Protein 6ZGQ (pdb70)

Sequence (307 aa):
DEALLVGTKVTTKAGDKNIENITLEDEVVLQFDMNTKDFSYTTNPTKTQKVIRDEIIYHFEGAGFDQKVSSPNHRMIYEQGGEIKECCLAKDFEPSEDKYFIIVEGSHMMQIKRIKSTTDVKIITHTKLDEPTEFHALSVPGKSFVVTDDEHGNRSVTGASMDEALLVGTKVTTKAGDKNIENITLEDDEVLQFDMNTKDFSYTNPTKTQKVIRDEIYHFEGAGFDQKVSSPNHRMIYEQGGEIKECLAKDFEPSEDKYFIIVEGSHMQIKRIKSTDVKITHTKLDEPTEFHALSVPGKSFVVTDEHGNRSVTGASMH

Radius of gyration: 20.42 Å; Cα contacts (8 Å, |Δi|>4): 910; chains: 2; bounding box: 52×51×52 Å

CATH classification: 2.170.16.10

B-factor: mean 17.09, std 17.23, range [4.86, 291.7]

Foldseek 3Di:
DQFFAFQFWFQFPVGTHTLVPQDQPTFTFFQAQAPRDTGTHGFPDKDKDKFFKWKWKDFDLDTTTGDQQHWFWWDADNGIDTDGSVPDDFDQRTWWWWQDDDPRDTDTDGSVRIDIDMDGHPDIHMTMFTHDPSQWGWTADPVRIITITGGDD/DQFFAFQFWFQFPVGTHTLVPADQPTFTFFAAQAPRDTGTHGFPDKDKDKAFKWKWKDFDLDTTTGDQQHWFWWDAPNGIDTDRRVGDDFDQRTFFWWQDDPVRDTDTHRSVRIDIDMDRHPGIHMTMFTHDPSQWGWTADPVRIITITGGDDD

Secondary structure (DSSP, 8-state):
---EETT-EEEBSSEEEEGGG--TTS-EEEE-TTT--EEEE--SEEEEEEEEEEEEEEETTEEEEE-TT-EEEEEETTEEEEEEGGG----TTEEEEEEETTTTEEEEEEGGGSEEEEEEEEEEEEEEEEE-TTSEEEEE-TTS-EEEEEPP-/---EETT-EEEBSSEEEEGGG--TTS-EEEE-TTT--EEEE--SEEEEEEEEEEEEEEETTEEEEE-TT-EEEEEETTEEEEEEGGG----TT-EEEEEETTTTEEEEEEGGGSEEEEEEEEEEEEEEEEE-TTSEEEEE-TTS-EEEEEPP--

Solvent-accessible surface area: 14477 Å² total; per-residue (Å²): 77,36,0,2,37,45,38,27,25,0,12,12,131,34,5,6,46,28,3,63,56,11,69,96,160,20,84,0,5,10,1,32,18,128,82,62,89,39,49,96,36,81,4,90,109,64,56,154,31,109,110,46,65,10,23,38,0,70,16,60,33,3,18,6,47,0,0,19,38,2,5,0,1,18,16,42,69,57,117,21,77,82,34,58,2,104,78,9,122,52,32,116,70,39,71,1,2,9,6,73,60,104,156,80,111,34,92,105,16,70,0,66,83,7,138,58,58,100,49,148,46,148,131,83,41,68,0,14,4,2,8,9,88,0,47,0,1,0,5,7,21,115,112,11,51,47,4,1,0,1,1,13,144,79,33,0,3,34,41,39,26,32,0,11,11,113,31,5,6,53,26,3,64,59,10,66,78,156,18,71,0,5,13,0,37,20,126,84,68,92,34,49,90,34,73,3,72,90,58,73,138,31,103,110,43,63,10,26,39,0,76,15,67,34,4,24,5,66,0,0,22,39,2,7,0,1,20,18,59,81,43,110,20,68,81,31,64,2,104,88,14,121,52,34,98,88,34,51,1,0,10,6,94,59,101,165,70,121,48,92,122,10,81,0,59,74,8,136,59,55,103,52,149,47,155,129,86,43,55,0,12,3,2,4,8,88,3,66,0,1,0,5,8,20,102,120,14,48,54,4,1,0,1,1,5,86,115

Nearest PDB structures (foldseek):
  6zgq-assembly1_A  TM=1.007E+00  e=1.142E-29  metagenome
  2lwy-assembly1_A  TM=8.097E-01  e=2.914E-07  Acetivibrio thermocellus ATCC 27405
  6y75-assembly1_B  TM=7.664E-01  e=3.342E-06  Tetrahymena thermophila SB210
  7cfv-assembly1_A  TM=6.981E-01  e=2.402E-05  Limnospira platensis C1
  4e2u-assembly1_A  TM=6.648E-01  e=2.358E-04  Pyrococcus horikoshii OT3

Structure (mmCIF, N/CA/C/O backbone):
data_6ZGQ
#
_entry.id   6ZGQ
#
_cell.length_a   41.504
_cell.length_b   45.060
_cell.length_c   46.281
_cell.angle_alpha   65.450
_cell.angle_beta   77.510
_cell.angle_gamma   69.350
#
_symmetry.space_group_name_H-M   'P 1'
#
loop_
_entity.id
_entity.type
_entity.pdbx_description
1 polymer 'AceL NrdHF-1-1 Intein'
2 non-polymer 'IODIDE ION'
3 water water
#
loop_
_atom_site.group_PDB
_atom_site.id
_atom_site.type_symbol
_atom_site.label_atom_id
_atom_site.label_alt_id
_atom_site.label_comp_id
_atom_site.label_asym_id
_atom_site.label_entity_id
_atom_site.label_seq_id
_atom_site.pdbx_PDB_ins_code
_atom_site.Cartn_x
_atom_site.Cartn_y
_atom_site.Cartn_z
_atom_site.occupancy
_atom_site.B_iso_or_equiv
_atom_site.auth_seq_id
_atom_site.auth_comp_id
_atom_site.auth_asym_id
_atom_site.auth_atom_id
_atom_site.pdbx_PDB_model_num
ATOM 1 N N . ASP A 1 5 ? 15.402 29.973 1.416 1.00 38.82 -1 ASP A N 1
ATOM 2 C CA . ASP A 1 5 ? 14.109 30.477 0.877 1.00 37.76 -1 ASP A CA 1
ATOM 3 C C . ASP A 1 5 ? 12.968 29.563 1.340 1.00 36.95 -1 ASP A C 1
ATOM 4 O O . ASP A 1 5 ? 12.063 30.049 2.031 1.00 41.14 -1 ASP A O 1
ATOM 9 N N . GLU A 1 6 ? 13.056 28.269 0.977 1.00 37.30 0 GLU A N 1
ATOM 10 C CA . GLU A 1 6 ? 12.088 27.204 1.323 1.00 32.85 0 GLU A CA 1
ATOM 11 C C . GLU A 1 6 ? 12.776 26.141 2.215 1.00 27.52 0 GLU A C 1
ATOM 12 O O . GLU A 1 6 ? 12.474 24.943 2.115 1.00 30.02 0 GLU A O 1
ATOM 18 N N . ALA A 1 7 ? 13.653 26.609 3.109 1.00 20.57 1 ALA A N 1
ATOM 19 C CA . ALA A 1 7 ? 14.708 25.810 3.750 1.00 14.89 1 ALA A CA 1
ATOM 20 C C . ALA A 1 7 ? 14.467 25.621 5.255 1.00 13.65 1 ALA A C 1
ATOM 21 O O . ALA A 1 7 ? 13.603 26.303 5.824 1.00 13.37 1 ALA A O 1
ATOM 23 N N . LEU A 1 8 ? 15.221 24.694 5.864 1.00 13.45 2 LEU A N 1
ATOM 24 C CA . LEU A 1 8 ? 15.169 24.376 7.307 1.00 13.34 2 LEU A CA 1
ATOM 25 C C . LEU A 1 8 ? 16.468 24.831 7.971 1.00 14.36 2 LEU A C 1
ATOM 26 O O . LEU A 1 8 ? 17.526 24.689 7.347 1.00 13.97 2 LEU A O 1
ATOM 31 N N . LEU A 1 9 ? 16.382 25.329 9.215 1.00 13.81 3 LEU A N 1
ATOM 32 C CA . LEU A 1 9 ? 17.544 25.833 9.975 1.00 13.88 3 LEU A CA 1
ATOM 33 C C . LEU A 1 9 ? 18.625 24.761 10.022 1.00 13.83 3 LEU A C 1
ATOM 34 O O . LEU A 1 9 ? 18.294 23.579 10.194 1.00 15.49 3 LEU A O 1
ATOM 39 N N . VAL A 1 10 ? 19.892 25.165 9.867 1.00 13.26 4 VAL A N 1
ATOM 40 C CA . VAL A 1 10 ? 21.041 24.243 9.967 1.00 13.11 4 VAL A CA 1
ATOM 41 C C . VAL A 1 10 ? 20.917 23.450 11.275 1.00 12.97 4 VAL A C 1
ATOM 42 O O . VAL A 1 10 ? 20.422 23.994 12.281 1.00 12.78 4 VAL A O 1
ATOM 46 N N . GLY A 1 11 ? 21.302 22.170 11.229 1.00 12.32 5 GLY A N 1
ATOM 47 C CA . GLY A 1 11 ? 21.321 21.306 12.403 1.00 12.71 5 GLY A CA 1
ATOM 48 C C . GLY A 1 11 ? 20.001 20.610 12.659 1.00 11.97 5 GLY A C 1
ATOM 49 O O . GLY A 1 11 ? 19.931 19.766 13.550 1.00 13.25 5 GLY A O 1
ATOM 50 N N . THR A 1 12 ? 18.949 20.983 11.921 1.00 11.03 6 THR A N 1
ATOM 51 C CA . THR A 1 12 ? 17.729 20.164 11.839 1.00 10.16 6 THR A CA 1
ATOM 52 C C . THR A 1 12 ? 18.149 18.756 11.412 1.00 9.37 6 THR A C 1
ATOM 53 O O . THR A 1 12 ? 18.844 18.622 10.404 1.00 9.13 6 THR A O 1
ATOM 57 N N . LYS A 1 13 ? 17.757 17.726 12.175 1.00 8.72 7 LYS A N 1
ATOM 58 C CA . LYS A 1 13 ? 18.071 16.331 11.824 1.00 9.08 7 LYS A CA 1
ATOM 59 C C . LYS A 1 13 ? 16.999 15.789 10.877 1.00 8.96 7 LYS A C 1
ATOM 60 O O . LYS A 1 13 ? 15.824 16.085 11.068 1.00 9.06 7 LYS A O 1
ATOM 66 N N . VAL A 1 14 ? 17.434 15.052 9.849 1.00 9.08 8 VAL A N 1
ATOM 67 C CA . VAL A 1 14 ? 16.561 14.382 8.871 1.00 8.74 8 VAL A CA 1
ATOM 68 C C . VAL A 1 14 ? 16.649 12.879 9.161 1.00 9.08 8 VAL A C 1
ATOM 69 O O . VAL A 1 14 ? 17.761 12.344 9.258 1.00 8.75 8 VAL A O 1
ATOM 73 N N . THR A 1 15 ? 15.496 12.230 9.345 1.00 8.92 9 THR A N 1
ATOM 74 C CA . THR A 1 15 ? 15.446 10.782 9.600 1.00 9.01 9 THR A CA 1
ATOM 75 C C . THR A 1 15 ? 15.791 10.044 8.312 1.00 8.78 9 THR A C 1
ATOM 76 O O . THR A 1 15 ? 15.202 10.344 7.277 1.00 9.01 9 THR A O 1
ATOM 80 N N . THR A 1 16 ? 16.791 9.155 8.399 1.00 8.79 10 THR A N 1
ATOM 81 C CA . THR A 1 16 ? 17.294 8.319 7.293 1.00 9.06 10 THR A CA 1
ATOM 82 C C . THR A 1 16 ? 17.165 6.851 7.728 1.00 10.05 10 THR A C 1
ATOM 83 O O . THR A 1 16 ? 16.778 6.613 8.882 1.00 10.81 10 THR A O 1
ATOM 87 N N . LYS A 1 17 ? 17.461 5.903 6.824 1.00 11.03 11 LYS A N 1
ATOM 88 C CA . LYS A 1 17 ? 17.416 4.457 7.127 1.00 11.91 11 LYS A CA 1
ATOM 89 C C . LYS A 1 17 ? 18.422 4.087 8.231 1.00 12.39 11 LYS A C 1
ATOM 90 O O . LYS A 1 17 ? 18.171 3.143 8.977 1.00 12.25 11 LYS A O 1
ATOM 96 N N . ALA A 1 18 ? 19.535 4.825 8.330 1.00 11.45 12 ALA A N 1
ATOM 97 C CA . ALA A 1 18 ? 20.611 4.533 9.292 1.00 11.39 12 ALA A CA 1
ATOM 98 C C . ALA A 1 18 ? 20.388 5.208 10.651 1.00 10.43 12 ALA A C 1
ATOM 99 O O . ALA A 1 18 ? 20.798 4.658 11.675 1.00 10.97 12 ALA A O 1
ATOM 101 N N . GLY A 1 19 ? 19.736 6.375 10.667 1.00 9.79 13 GLY A N 1
ATOM 102 C CA . GLY A 1 19 ? 19.560 7.150 11.910 1.00 9.62 13 GLY A CA 1
ATOM 103 C C . GLY A 1 19 ? 19.023 8.544 11.651 1.00 9.69 13 GLY A C 1
ATOM 104 O O . GLY A 1 19 ? 18.296 8.730 10.662 1.00 11.07 13 GLY A O 1
ATOM 105 N N . ASP A 1 20 ? 19.392 9.501 12.518 1.00 9.39 14 ASP A N 1
ATOM 106 C CA . ASP A 1 20 ? 18.967 10.912 12.421 1.00 9.72 14 ASP A CA 1
ATOM 107 C C . ASP A 1 20 ? 20.181 11.786 12.071 1.00 9.63 14 ASP A C 1
ATOM 108 O O . ASP A 1 20 ? 21.023 12.031 12.936 1.00 10.08 14 ASP A O 1
ATOM 113 N N . LYS A 1 21 ? 20.232 12.253 10.816 1.00 9.55 15 LYS A N 1
ATOM 114 C CA . LYS A 1 21 ? 21.405 12.907 10.215 1.00 9.05 15 LYS A CA 1
ATOM 115 C C . LYS A 1 21 ? 21.159 14.405 10.072 1.00 9.10 15 LYS A C 1
ATOM 116 O O . LYS A 1 21 ? 20.119 14.809 9.526 1.00 9.27 15 LYS A O 1
ATOM 122 N N . ASN A 1 22 ? 22.119 15.201 10.556 1.00 9.27 16 ASN A N 1
ATOM 123 C CA . ASN A 1 22 ? 22.130 16.668 10.415 1.00 9.46 16 ASN A CA 1
ATOM 124 C C . ASN A 1 22 ? 21.869 17.011 8.947 1.00 9.16 16 ASN A C 1
ATOM 125 O O . ASN A 1 22 ? 22.539 16.462 8.066 1.00 9.09 16 ASN A O 1
ATOM 130 N N . ILE A 1 23 ? 20.867 17.857 8.694 1.00 8.86 17 ILE A N 1
ATOM 131 C CA . ILE A 1 23 ? 20.408 18.152 7.327 1.00 8.76 17 ILE A CA 1
ATOM 132 C C . ILE A 1 23 ? 21.578 18.639 6.460 1.00 8.86 17 ILE A C 1
ATOM 133 O O . ILE A 1 23 ? 21.652 18.266 5.291 1.00 9.49 17 ILE A O 1
ATOM 138 N N . GLU A 1 24 ? 22.500 19.421 7.042 1.00 9.13 18 GLU A N 1
ATOM 139 C CA . GLU A 1 24 ? 23.655 19.983 6.304 1.00 9.62 18 GLU A CA 1
ATOM 140 C C . GLU A 1 24 ? 24.619 18.896 5.816 1.00 9.61 18 GLU A C 1
ATOM 141 O O . GLU A 1 24 ? 25.506 19.203 5.009 1.00 10.09 18 GLU A O 1
ATOM 147 N N . ASN A 1 25 ? 24.464 17.666 6.328 1.00 9.53 19 ASN A N 1
ATOM 148 C CA . ASN A 1 25 ? 25.300 16.510 5.952 1.00 9.92 19 ASN A CA 1
ATOM 149 C C . ASN A 1 25 ? 24.586 15.549 4.992 1.00 9.76 19 ASN A C 1
ATOM 150 O O . ASN A 1 25 ? 25.201 14.577 4.562 1.00 10.55 19 ASN A O 1
ATOM 155 N N . ILE A 1 26 ? 23.318 15.815 4.657 1.00 9.16 20 ILE A N 1
ATOM 156 C CA . ILE A 1 26 ? 22.552 14.974 3.713 1.00 9.12 20 ILE A CA 1
ATOM 157 C C . ILE A 1 26 ? 23.137 15.145 2.300 1.00 9.46 20 ILE A C 1
ATOM 158 O O . ILE A 1 26 ? 23.393 16.283 1.879 1.00 9.91 20 ILE A O 1
ATOM 163 N N . THR A 1 27 ? 23.377 14.015 1.616 1.00 8.99 21 THR A N 1
ATOM 164 C CA . THR A 1 27 ? 23.812 13.966 0.206 1.00 9.98 21 THR A CA 1
ATOM 165 C C . THR A 1 27 ? 22.713 13.277 -0.613 1.00 10.42 21 THR A C 1
ATOM 166 O O . THR A 1 27 ? 21.739 12.780 -0.032 1.00 9.94 21 THR A O 1
ATOM 170 N N . LEU A 1 28 ? 22.893 13.238 -1.936 1.00 10.50 22 LEU A N 1
ATOM 171 C CA . LEU A 1 28 ? 21.955 12.585 -2.858 1.00 10.22 22 LEU A CA 1
ATOM 172 C C . LEU A 1 28 ? 21.996 11.054 -2.670 1.00 11.19 22 LEU A C 1
ATOM 173 O O . LEU A 1 28 ? 21.069 10.360 -3.103 1.00 12.92 22 LEU A O 1
ATOM 178 N N . GLU A 1 29 ? 23.053 10.552 -2.014 1.00 12.73 23 GLU A N 1
ATOM 179 C CA . GLU A 1 29 ? 23.249 9.108 -1.753 1.00 13.86 23 GLU A CA 1
ATOM 180 C C . GLU A 1 29 ? 22.611 8.636 -0.435 1.00 11.59 23 GLU A C 1
ATOM 181 O O . GLU A 1 29 ? 22.586 7.428 -0.175 1.00 12.75 23 GLU A O 1
ATOM 187 N N . ASP A 1 30 ? 22.104 9.569 0.381 1.00 10.13 24 ASP A N 1
ATOM 188 C CA . ASP A 1 30 ? 21.413 9.225 1.642 1.00 9.77 24 ASP A CA 1
ATOM 189 C C . ASP A 1 30 ? 20.013 8.680 1.331 1.00 9.41 24 ASP A C 1
ATOM 190 O O . ASP A 1 30 ? 19.434 9.031 0.302 1.00 9.58 24 ASP A O 1
ATOM 195 N N . GLU A 1 31 ? 19.505 7.829 2.223 1.00 9.02 25 GLU A N 1
ATOM 196 C CA . GLU A 1 31 ? 18.170 7.221 2.125 1.00 9.15 25 GLU A CA 1
ATOM 197 C C . GLU A 1 31 ? 17.260 7.877 3.170 1.00 8.55 25 GLU A C 1
ATOM 198 O O . GLU A 1 31 ? 17.247 7.443 4.332 1.00 8.97 25 GLU A O 1
ATOM 204 N N A VAL A 1 32 ? 16.548 8.937 2.766 0.23 7.92 26 VAL A N 1
ATOM 205 N N B VAL A 1 32 ? 16.494 8.879 2.732 0.77 7.63 26 VAL A N 1
ATOM 206 C CA A VAL A 1 32 ? 15.749 9.771 3.683 0.23 7.93 26 VAL A CA 1
ATOM 207 C CA B VAL A 1 32 ? 15.703 9.759 3.608 0.77 7.56 26 VAL A CA 1
ATOM 208 C C A VAL A 1 32 ? 14.319 9.236 3.760 0.23 8.06 26 VAL A C 1
ATOM 209 C C B VAL A 1 32 ? 14.294 9.192 3.749 0.77 7.73 26 VAL A C 1
ATOM 210 O O A VAL A 1 32 ? 13.767 8.844 2.725 0.23 8.54 26 VAL A O 1
ATOM 211 O O B VAL A 1 32 ? 13.718 8.756 2.743 0.77 8.20 26 VAL A O 1
ATOM 218 N N . LEU A 1 33 ? 13.757 9.199 4.975 1.00 7.89 27 LEU A N 1
ATOM 219 C CA . LEU A 1 33 ? 12.360 8.795 5.225 1.00 8.56 27 LEU A CA 1
ATOM 220 C C . LEU A 1 33 ? 11.445 9.887 4.673 1.00 9.20 27 LEU A C 1
ATOM 221 O O . LEU A 1 33 ? 11.371 10.982 5.258 1.00 8.96 27 LEU A O 1
ATOM 226 N N . GLN A 1 34 ? 10.807 9.603 3.531 1.00 9.90 28 GLN A N 1
ATOM 227 C CA . GLN A 1 34 ? 9.843 10.513 2.905 1.00 10.59 28 GLN A CA 1
ATOM 228 C C . GLN A 1 34 ? 8.437 10.078 3.306 1.00 10.82 28 GLN A C 1
ATOM 229 O O . GLN A 1 34 ? 8.255 8.942 3.761 1.00 10.91 28 GLN A O 1
ATOM 235 N N . PHE A 1 35 ? 7.488 11.008 3.169 1.00 11.12 29 PHE A N 1
ATOM 236 C CA . PHE A 1 35 ? 6.048 10.800 3.366 1.00 12.52 29 PHE A CA 1
ATOM 237 C C . PHE A 1 35 ? 5.361 11.258 2.071 1.00 15.08 29 PHE A C 1
ATOM 238 O O . PHE A 1 35 ? 5.499 12.424 1.675 1.00 13.39 29 PHE A O 1
ATOM 246 N N . ASP A 1 36 ? 4.671 10.333 1.398 1.00 14.17 30 ASP A N 1
ATOM 247 C CA . ASP A 1 36 ? 3.998 10.634 0.124 1.00 15.91 30 ASP A CA 1
ATOM 248 C C . ASP A 1 36 ? 2.676 11.344 0.441 1.00 16.50 30 ASP A C 1
ATOM 249 O O . ASP A 1 36 ? 1.834 10.777 1.145 1.00 18.68 30 ASP A O 1
ATOM 254 N N . MET A 1 37 ? 2.526 12.585 -0.042 1.00 15.90 31 MET A N 1
ATOM 255 C CA . MET A 1 37 ? 1.365 13.436 0.269 1.00 16.25 31 MET A CA 1
ATOM 256 C C . MET A 1 37 ? 0.074 12.875 -0.335 1.00 19.02 31 MET A C 1
ATOM 257 O O . MET A 1 37 ? -1.002 13.094 0.230 1.00 20.70 31 MET A O 1
ATOM 262 N N . ASN A 1 38 ? 0.191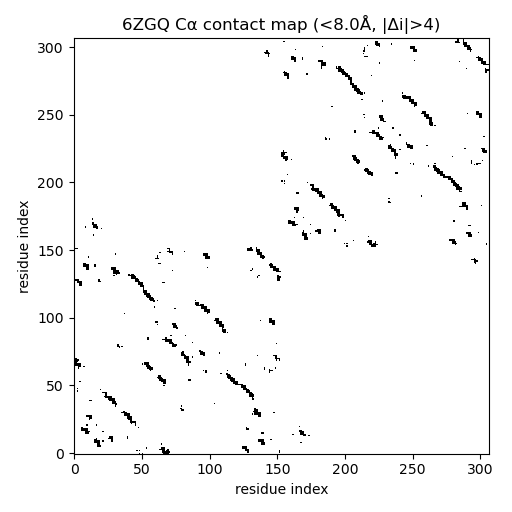 12.166 -1.466 1.00 20.79 32 ASN A N 1
ATOM 263 C CA . ASN A 1 38 ? -0.963 11.596 -2.187 1.00 23.07 32 ASN A CA 1
ATOM 264 C C . ASN A 1 38 ? -1.456 10.288 -1.544 1.00 23.40 32 ASN A C 1
ATOM 265 O O . ASN A 1 38 ? -2.674 10.071 -1.482 1.00 22.47 32 ASN A O 1
ATOM 270 N N . THR A 1 39 ? -0.522 9.451 -1.063 1.00 24.11 33 THR A N 1
ATOM 271 C CA . THR A 1 39 ? -0.822 8.090 -0.575 1.00 25.25 33 THR A CA 1
ATOM 272 C C . THR A 1 39 ? -0.745 7.956 0.959 1.00 26.42 33 THR A C 1
ATOM 273 O O . THR A 1 39 ? -1.304 7.001 1.498 1.00 26.60 33 THR A O 1
ATOM 277 N N . LYS A 1 40 ? -0.070 8.902 1.633 1.00 22.44 34 LYS A N 1
ATOM 278 C CA . LYS A 1 40 ? 0.175 8.894 3.098 1.00 23.66 34 LYS A CA 1
ATOM 279 C C . LYS A 1 40 ? 1.082 7.737 3.527 1.00 20.93 34 LYS A C 1
ATOM 280 O O . LYS A 1 40 ? 1.093 7.387 4.713 1.00 22.17 34 LYS A O 1
ATOM 286 N N . ASP A 1 41 ? 1.826 7.162 2.573 1.00 18.87 35 ASP A N 1
ATOM 287 C CA . ASP A 1 41 ? 2.773 6.057 2.826 1.00 18.27 35 ASP A CA 1
ATOM 288 C C . ASP A 1 41 ? 4.172 6.620 3.104 1.00 15.18 35 ASP A C 1
ATOM 289 O O . ASP A 1 41 ? 4.555 7.621 2.487 1.00 15.27 35 ASP A O 1
ATOM 294 N N . PHE A 1 42 ? 4.892 5.955 4.021 1.00 13.95 36 PHE A N 1
ATOM 295 C CA . PHE A 1 42 ? 6.298 6.211 4.363 1.00 13.30 36 PHE A CA 1
ATOM 296 C C . PHE A 1 42 ? 7.217 5.303 3.524 1.00 13.59 36 PHE A C 1
ATOM 297 O O . PHE A 1 42 ? 6.892 4.134 3.313 1.00 14.65 36 PHE A O 1
ATOM 305 N N . SER A 1 43 ? 8.333 5.841 3.026 1.00 12.80 37 SER A N 1
ATOM 306 C CA . SER A 1 43 ? 9.363 5.036 2.342 1.00 12.57 37 SER A CA 1
ATOM 307 C C . SER A 1 43 ? 10.702 5.775 2.371 1.00 11.63 37 SER A C 1
ATOM 308 O O . SER A 1 43 ? 10.705 6.988 2.606 1.00 11.73 37 SER A O 1
ATOM 311 N N . TYR A 1 44 ? 11.810 5.044 2.188 1.00 11.16 38 TYR A N 1
ATOM 312 C CA . TYR A 1 44 ? 13.152 5.638 2.073 1.00 11.23 38 TYR A CA 1
ATOM 313 C C . TYR A 1 44 ? 13.463 5.844 0.576 1.00 11.55 38 TYR A C 1
ATOM 314 O O . TYR A 1 44 ? 13.304 4.915 -0.225 1.00 11.93 38 TYR A O 1
ATOM 323 N N A THR A 1 45 ? 13.859 7.068 0.216 0.99 11.77 39 THR A N 1
ATOM 324 N N B THR A 1 45 ? 13.875 7.065 0.225 0.01 10.88 39 THR A N 1
ATOM 325 C CA A THR A 1 45 ? 14.213 7.458 -1.161 0.99 11.96 39 THR A CA 1
ATOM 326 C CA B THR A 1 45 ? 14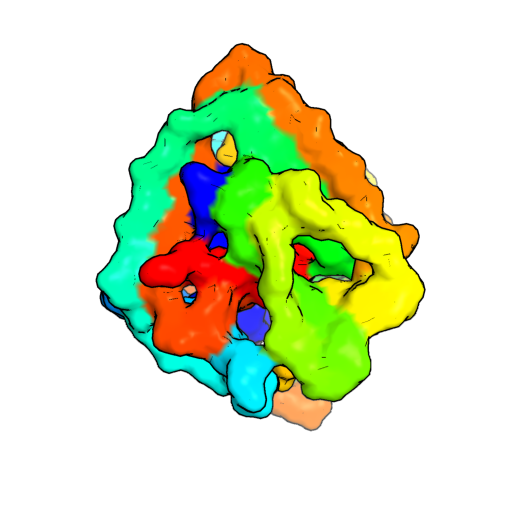.200 7.461 -1.157 0.01 10.55 39 THR A CA 1
ATOM 327 C C A THR A 1 45 ? 15.443 8.370 -1.093 0.99 10.76 39 THR A C 1
ATOM 328 C C B THR A 1 45 ? 15.421 8.393 -1.099 0.01 10.61 39 THR A C 1
ATOM 329 O O A THR A 1 45 ? 15.704 8.950 -0.042 0.99 9.57 39 THR A O 1
ATOM 330 O O B THR A 1 45 ? 15.676 8.984 -0.040 0.01 10.47 39 THR A O 1
ATOM 337 N N . ASN A 1 46 ? 16.184 8.471 -2.198 1.00 10.26 40 ASN A N 1
ATOM 338 C CA . ASN A 1 46 ? 17.320 9.402 -2.316 1.00 10.18 40 ASN A CA 1
ATOM 339 C C . ASN A 1 46 ? 16.749 10.792 -2.609 1.00 10.30 40 ASN A C 1
ATOM 340 O O . ASN A 1 46 ? 15.813 10.924 -3.401 1.00 10.46 40 ASN A O 1
ATOM 345 N N . PRO A 1 47 ? 17.275 11.842 -1.942 1.00 9.44 41 PRO A N 1
ATOM 346 C CA . PRO A 1 47 ? 16.948 13.209 -2.362 1.00 9.54 41 PRO A CA 1
ATOM 347 C C . PRO A 1 47 ? 17.438 13.427 -3.795 1.00 9.93 41 PRO A C 1
ATOM 348 O O . PRO A 1 47 ? 18.463 12.849 -4.160 1.00 10.22 41 PRO A O 1
ATOM 352 N N . THR A 1 48 ? 16.701 14.224 -4.579 1.00 9.87 42 THR A N 1
ATOM 353 C CA . THR A 1 48 ? 17.060 14.573 -5.965 1.00 10.35 42 THR A CA 1
ATOM 354 C C . THR A 1 48 ? 17.779 15.934 -6.022 1.00 10.47 42 THR A C 1
ATOM 355 O O . THR A 1 48 ? 18.439 16.224 -7.015 1.00 10.46 42 THR A O 1
ATOM 359 N N . LYS A 1 49 ? 17.658 16.746 -4.968 1.00 10.31 43 LYS A N 1
ATOM 360 C CA . LYS A 1 49 ? 18.520 17.925 -4.789 1.00 12.34 43 LYS A CA 1
ATOM 361 C C . LYS A 1 49 ? 18.614 18.338 -3.319 1.00 12.23 43 LYS A C 1
ATOM 362 O O . LYS A 1 49 ? 17.670 18.096 -2.553 1.00 12.38 43 LYS A O 1
ATOM 368 N N . THR A 1 50 ? 19.775 18.903 -2.952 1.00 10.76 44 THR A N 1
ATOM 369 C CA . THR A 1 50 ? 20.029 19.548 -1.654 1.00 10.31 44 THR A CA 1
ATOM 370 C C . THR A 1 50 ? 20.358 21.022 -1.947 1.00 11.53 44 THR A C 1
ATOM 371 O O . THR A 1 50 ? 20.921 21.302 -3.013 1.00 11.86 44 THR A O 1
ATOM 375 N N . GLN A 1 51 ? 19.964 21.928 -1.045 1.00 11.14 45 GLN A N 1
ATOM 376 C CA . GLN A 1 51 ? 20.144 23.379 -1.219 1.00 11.34 45 GLN A CA 1
ATOM 377 C C . GLN A 1 51 ? 20.775 23.944 0.060 1.00 10.97 45 GLN A C 1
ATOM 378 O O . GLN A 1 51 ? 20.432 23.490 1.164 1.00 11.28 45 GLN A O 1
ATOM 384 N N . LYS A 1 52 ? 21.694 24.898 -0.111 1.00 10.55 46 LYS A N 1
ATOM 385 C CA . LYS A 1 52 ? 22.320 25.651 0.978 1.00 11.66 46 LYS A CA 1
ATOM 386 C C . LYS A 1 52 ? 22.050 27.139 0.714 1.00 11.75 46 LYS A C 1
ATOM 387 O O . LYS A 1 52 ? 22.376 27.636 -0.373 1.00 12.71 46 LYS A O 1
ATOM 393 N N . VAL A 1 53 ? 21.414 27.813 1.675 1.00 11.57 47 VAL A N 1
ATOM 394 C CA . VAL A 1 53 ? 21.109 29.253 1.593 1.00 12.80 47 VAL A CA 1
ATOM 395 C C . VAL A 1 53 ? 21.419 29.874 2.961 1.00 13.85 47 VAL A C 1
ATOM 396 O O . VAL A 1 53 ? 21.348 29.160 3.965 1.00 13.90 47 VAL A O 1
ATOM 400 N N . ILE A 1 54 ? 21.770 31.164 2.984 1.00 14.56 48 ILE A N 1
ATOM 401 C CA . ILE A 1 54 ? 22.069 31.915 4.216 1.00 15.10 48 ILE A CA 1
ATOM 402 C C . ILE A 1 54 ? 21.025 33.030 4.360 1.00 15.36 48 ILE A C 1
ATOM 403 O O . ILE A 1 54 ? 20.966 33.904 3.488 1.00 15.49 48 ILE A O 1
ATOM 408 N N . ARG A 1 55 ? 20.191 32.965 5.412 1.00 15.69 49 ARG A N 1
ATOM 409 C CA . ARG A 1 55 ? 19.126 33.963 5.687 1.00 16.59 49 ARG A CA 1
ATOM 410 C C . ARG A 1 55 ? 19.184 34.403 7.150 1.00 15.66 49 ARG A C 1
ATOM 411 O O . ARG A 1 55 ? 19.943 33.810 7.925 1.00 15.73 49 ARG A O 1
ATOM 419 N N . ASP A 1 56 ? 18.375 35.407 7.508 1.00 15.32 50 ASP A N 1
ATOM 420 C CA . ASP A 1 56 ? 18.331 35.971 8.869 1.00 16.46 50 ASP A CA 1
ATOM 421 C C . ASP A 1 56 ? 16.894 36.135 9.389 1.00 15.84 50 ASP A C 1
ATOM 422 O O . ASP A 1 56 ? 16.648 36.968 10.263 1.00 15.19 50 ASP A O 1
ATOM 427 N N . GLU A 1 57 ? 15.949 35.350 8.875 1.00 14.38 51 GLU A N 1
ATOM 428 C CA . GLU A 1 57 ? 14.611 35.293 9.487 1.00 14.00 51 GLU A CA 1
ATOM 429 C C . GLU A 1 57 ? 14.072 33.862 9.449 1.00 12.83 51 GLU A C 1
ATOM 430 O O . GLU A 1 57 ? 14.359 33.105 8.502 1.00 12.93 51 GLU A O 1
ATOM 436 N N A ILE A 1 58 ? 13.327 33.509 10.499 0.69 12.02 52 ILE A N 1
ATOM 437 N N B ILE A 1 58 ? 13.278 33.531 10.470 0.31 11.67 52 ILE A N 1
ATOM 438 C CA A ILE A 1 58 ? 12.925 32.128 10.797 0.69 10.97 52 ILE A CA 1
ATOM 439 C CA B ILE A 1 58 ? 12.930 32.155 10.852 0.31 11.09 52 ILE A CA 1
ATOM 440 C C A ILE A 1 58 ? 11.501 32.140 11.358 0.69 10.47 52 ILE A C 1
ATOM 441 C C B ILE A 1 58 ? 11.498 32.131 11.393 0.31 10.49 52 ILE A C 1
ATOM 442 O O A ILE A 1 58 ? 11.131 33.117 12.035 0.69 10.83 52 ILE A O 1
ATOM 443 O O B ILE A 1 58 ? 11.108 33.079 12.092 0.31 10.39 52 ILE A O 1
ATOM 452 N N . TYR A 1 59 ? 10.735 31.091 11.023 1.00 9.46 53 TYR A N 1
ATOM 453 C CA . TYR A 1 59 ? 9.429 30.748 11.628 1.00 8.81 53 TYR A CA 1
ATOM 454 C C . TYR A 1 59 ? 9.622 29.488 12.473 1.00 8.98 53 TYR A C 1
ATOM 455 O O . TYR A 1 59 ? 9.963 28.426 11.918 1.00 9.02 53 TYR A O 1
ATOM 464 N N . HIS A 1 60 ? 9.446 29.647 13.792 1.00 8.80 54 HIS A N 1
ATOM 465 C CA . HIS A 1 60 ? 9.598 28.583 14.792 1.00 8.62 54 HIS A CA 1
ATOM 466 C C . HIS A 1 60 ? 8.206 28.157 15.253 1.00 9.26 54 HIS A C 1
ATOM 467 O O . HIS A 1 60 ? 7.526 28.927 15.947 1.00 9.38 54 HIS A O 1
ATOM 474 N N . PHE A 1 61 ? 7.789 26.968 14.796 1.00 9.15 55 PHE A N 1
ATOM 475 C CA . PHE A 1 61 ? 6.550 26.290 15.212 1.00 9.43 55 PHE A CA 1
ATOM 476 C C . PHE A 1 61 ? 6.892 25.395 16.415 1.00 9.92 55 PHE A C 1
ATOM 477 O O . PHE A 1 61 ? 7.822 24.603 16.301 1.00 10.10 55 PHE A O 1
ATOM 485 N N . GLU A 1 62 ? 6.180 25.538 17.543 1.00 9.98 56 GLU A N 1
ATOM 486 C CA . GLU A 1 62 ? 6.474 24.786 18.780 1.00 11.08 56 GLU A CA 1
ATOM 487 C C . GLU A 1 62 ? 5.194 24.466 19.565 1.00 11.29 56 GLU A C 1
ATOM 488 O O . GLU A 1 62 ? 4.448 25.377 19.936 1.00 10.03 56 GLU A O 1
ATOM 494 N N . GLY A 1 63 ? 4.964 23.177 19.822 1.00 12.00 57 GLY A N 1
ATOM 495 C CA . GLY A 1 63 ? 3.891 22.732 20.720 1.00 12.54 57 GLY A CA 1
ATOM 496 C C . GLY A 1 63 ? 3.612 21.247 20.584 1.00 13.94 57 GLY A C 1
ATOM 497 O O . GLY A 1 63 ? 3.664 20.730 19.467 1.00 13.96 57 GLY A O 1
ATOM 498 N N . ALA A 1 64 ? 3.375 20.585 21.723 1.00 15.15 58 ALA A N 1
ATOM 499 C CA . ALA A 1 64 ? 2.823 19.224 21.806 1.00 17.41 58 ALA A CA 1
ATOM 500 C C . ALA A 1 64 ? 3.624 18.173 21.023 1.00 17.41 58 ALA A C 1
ATOM 501 O O . ALA A 1 64 ? 3.029 17.329 20.343 1.00 19.13 58 ALA A O 1
ATOM 503 N N . GLY A 1 65 ? 4.956 18.227 21.141 1.00 16.64 59 GLY A N 1
ATOM 504 C CA . GLY A 1 65 ? 5.876 17.273 20.493 1.00 16.95 59 GLY A CA 1
ATOM 505 C C . GLY A 1 65 ? 6.228 17.641 19.058 1.00 14.97 59 GLY A C 1
ATOM 506 O O . GLY A 1 65 ? 6.932 16.875 18.393 1.00 15.09 59 GLY A O 1
ATOM 507 N N . PHE A 1 66 ? 5.735 18.798 18.594 1.00 13.60 60 PHE A N 1
ATOM 508 C CA . PHE A 1 66 ? 6.035 19.369 17.266 1.00 11.91 60 PHE A CA 1
ATOM 509 C C . PHE A 1 66 ? 6.993 20.566 17.446 1.00 11.60 60 PHE A C 1
ATOM 510 O O . PHE A 1 66 ? 6.697 21.503 18.205 1.00 12.47 60 PHE A O 1
ATOM 518 N N . ASP A 1 67 ? 8.151 20.509 16.785 1.00 10.81 61 ASP A N 1
ATOM 519 C CA . ASP A 1 67 ? 9.093 21.646 16.728 1.00 10.44 61 ASP A CA 1
ATOM 520 C C . ASP A 1 67 ? 9.762 21.672 15.356 1.00 9.61 61 ASP A C 1
ATOM 521 O O . ASP A 1 67 ? 10.457 20.711 15.010 1.00 9.69 61 ASP A O 1
ATOM 526 N N . GLN A 1 68 ? 9.525 22.748 14.593 1.00 9.02 62 GLN A N 1
ATOM 527 C CA . GLN A 1 68 ? 10.186 23.003 13.302 1.00 8.79 62 GLN A CA 1
ATOM 528 C C . GLN A 1 68 ? 10.656 24.469 13.264 1.00 8.71 62 GLN A C 1
ATOM 529 O O . GLN A 1 68 ? 9.932 25.362 13.728 1.00 8.48 62 GLN A O 1
ATOM 535 N N . LYS A 1 69 ? 11.884 24.671 12.772 1.00 8.94 63 LYS A N 1
ATOM 536 C CA . LYS A 1 69 ? 12.502 25.986 12.583 1.00 9.84 63 LYS A CA 1
ATOM 537 C C . LYS A 1 69 ? 12.800 26.100 11.080 1.00 9.56 63 LYS A C 1
ATOM 538 O O . LYS A 1 69 ? 13.681 25.399 10.565 1.00 10.65 63 LYS A O 1
ATOM 544 N N . VAL A 1 70 ? 12.021 26.935 10.390 1.00 8.98 64 VAL A N 1
ATOM 545 C CA . VAL A 1 70 ? 11.949 26.940 8.927 1.00 9.16 64 VAL A CA 1
ATOM 546 C C . VAL A 1 70 ? 12.055 28.378 8.378 1.00 9.16 64 VAL A C 1
ATOM 547 O O . VAL A 1 70 ? 11.824 29.344 9.126 1.00 8.79 64 VAL A O 1
ATOM 551 N N A SER A 1 71 ? 12.421 28.500 7.097 0.53 9.25 65 SER A N 1
ATOM 552 N N B SER A 1 71 ? 12.416 28.496 7.096 0.47 9.04 65 SER A N 1
ATOM 553 C CA A SER A 1 71 ? 12.439 29.786 6.379 0.53 9.41 65 SER A CA 1
ATOM 554 C CA B SER A 1 71 ? 12.430 29.771 6.361 0.47 9.09 65 SER A CA 1
ATOM 555 C C A SER A 1 71 ? 11.003 30.250 6.109 0.53 9.75 65 SER A C 1
ATOM 556 C C B SER A 1 71 ? 10.995 30.250 6.120 0.47 9.51 65 SER A C 1
ATOM 557 O O A SER A 1 71 ? 10.083 29.439 6.124 0.53 10.13 65 SER A O 1
ATOM 558 O O B SER A 1 71 ? 10.069 29.448 6.151 0.47 9.99 65 SER A O 1
ATOM 563 N N . PRO A 1 72 ? 10.796 31.559 5.865 1.00 9.97 66 PRO A N 1
ATOM 564 C CA . PRO A 1 72 ? 9.453 32.081 5.574 1.00 10.19 66 PRO A CA 1
ATOM 565 C C . PRO A 1 72 ? 8.649 31.321 4.500 1.00 11.25 66 PRO A C 1
ATOM 566 O O . PRO A 1 72 ? 7.444 31.138 4.687 1.00 10.93 66 PRO A O 1
ATOM 570 N N . ASN A 1 73 ? 9.319 30.875 3.427 1.00 10.51 67 ASN A N 1
ATOM 571 C CA . ASN A 1 73 ? 8.665 30.234 2.265 1.00 10.94 67 ASN A CA 1
ATOM 572 C C . ASN A 1 73 ? 8.814 28.715 2.281 1.00 9.86 67 ASN A C 1
ATOM 573 O O . ASN A 1 73 ? 8.544 28.076 1.262 1.00 11.12 67 ASN A O 1
ATOM 578 N N . HIS A 1 74 ? 9.245 28.153 3.416 1.00 9.41 68 HIS A N 1
ATOM 579 C CA . HIS A 1 74 ? 9.276 26.697 3.626 1.00 8.26 68 HIS A CA 1
ATOM 580 C C . HIS A 1 74 ? 7.847 26.147 3.604 1.00 8.41 68 HIS A C 1
ATOM 581 O O . HIS A 1 74 ? 6.939 26.788 4.150 1.00 8.83 68 HIS A O 1
ATOM 588 N N . ARG A 1 75 ? 7.660 24.985 2.970 1.00 7.77 69 ARG A N 1
ATOM 589 C CA . ARG A 1 75 ? 6.349 24.341 2.851 1.00 7.94 69 ARG A CA 1
ATOM 590 C C . ARG A 1 75 ? 6.044 23.595 4.158 1.00 8.04 69 ARG A C 1
ATOM 591 O O . ARG A 1 75 ? 6.787 22.673 4.531 1.00 8.26 69 ARG A O 1
ATOM 599 N N . MET A 1 76 ? 5.007 24.045 4.876 1.00 8.41 70 MET A N 1
ATOM 600 C CA . MET A 1 76 ? 4.487 23.341 6.053 1.00 8.54 70 MET A CA 1
ATOM 601 C C . MET A 1 76 ? 3.454 22.336 5.557 1.00 8.89 70 MET A C 1
ATOM 602 O O . MET A 1 76 ? 2.681 22.668 4.651 1.00 10.03 70 MET A O 1
ATOM 607 N N . ILE A 1 77 ? 3.500 21.120 6.114 1.00 9.20 71 ILE A N 1
ATOM 608 C CA . ILE A 1 77 ? 2.659 19.983 5.716 1.00 8.93 71 ILE A CA 1
ATOM 609 C C . ILE A 1 77 ? 1.716 19.699 6.887 1.00 9.37 71 ILE A C 1
ATOM 610 O O . ILE A 1 77 ? 2.169 19.584 8.033 1.00 9.25 71 ILE A O 1
ATOM 615 N N . TYR A 1 78 ? 0.413 19.661 6.598 1.00 10.07 72 TYR A N 1
ATOM 616 C CA . TYR A 1 78 ? -0.620 19.397 7.601 1.00 10.71 72 TYR A CA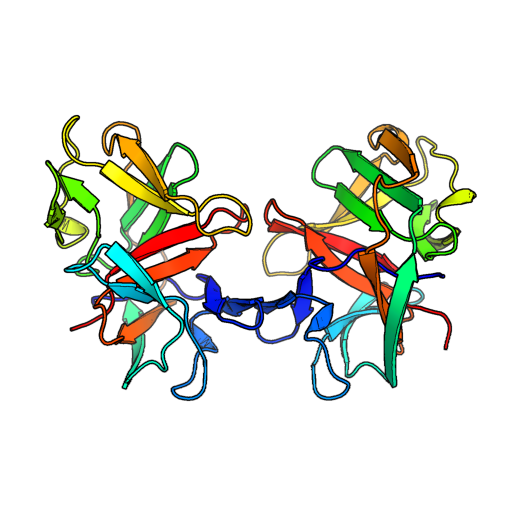 1
ATOM 617 C C . TYR A 1 78 ? -1.705 18.551 6.942 1.00 12.45 72 TYR A C 1
ATOM 618 O O . TYR A 1 78 ? -1.747 18.485 5.705 1.00 12.50 72 TYR A O 1
ATOM 627 N N . GLU A 1 79 ? -2.522 17.892 7.769 1.00 12.03 73 GLU A N 1
ATOM 628 C CA . GLU A 1 79 ? -3.731 17.183 7.337 1.00 14.92 73 GLU A CA 1
ATOM 629 C C . GLU A 1 79 ? -4.933 18.082 7.640 1.00 14.99 73 GLU A C 1
ATOM 630 O O . GLU A 1 79 ? -4.950 18.740 8.693 1.00 14.51 73 GLU A O 1
ATOM 636 N N . GLN A 1 80 ? -5.876 18.145 6.695 1.00 16.05 74 GLN A N 1
ATOM 637 C CA . GLN A 1 80 ? -7.191 18.787 6.871 1.00 18.66 74 GLN A CA 1
ATOM 638 C C . GLN A 1 80 ? -8.227 17.936 6.119 1.00 20.07 74 GLN A C 1
ATOM 639 O O . GLN A 1 80 ? -8.008 17.600 4.942 1.00 21.10 74 GLN A O 1
ATOM 645 N N . GLY A 1 81 ? -9.333 17.598 6.791 1.00 20.02 75 GLY A N 1
ATOM 646 C CA . GLY A 1 81 ? -10.228 16.520 6.343 1.00 20.55 75 GLY A CA 1
ATOM 647 C C . GLY A 1 81 ? -9.421 15.231 6.277 1.00 22.17 75 GLY A C 1
ATOM 648 O O . GLY A 1 81 ? -8.698 14.914 7.230 1.00 24.42 75 GLY A O 1
ATOM 649 N N . GLY A 1 82 ? -9.511 14.522 5.148 1.00 22.40 76 GLY A N 1
ATOM 650 C CA . GLY A 1 82 ? -8.735 13.299 4.905 1.00 19.45 76 GLY A CA 1
ATOM 651 C C . GLY A 1 82 ? -7.517 13.506 4.015 1.00 24.54 76 GLY A C 1
ATOM 652 O O . GLY A 1 82 ? -6.833 12.527 3.700 1.00 26.63 76 GLY A O 1
ATOM 653 N N . GLU A 1 83 ? -7.240 14.765 3.644 1.00 25.99 77 GLU A N 1
ATOM 654 C CA . GLU A 1 83 ? -6.246 15.131 2.612 1.00 23.80 77 GLU A CA 1
ATOM 655 C C . GLU A 1 83 ? -4.998 15.741 3.260 1.00 23.81 77 GLU A C 1
ATOM 656 O O . GLU A 1 83 ? -5.127 16.392 4.295 1.00 22.16 77 GLU A O 1
ATOM 662 N N . ILE A 1 84 ? -3.821 15.502 2.663 1.00 21.35 78 ILE A N 1
ATOM 663 C CA . ILE A 1 84 ? -2.547 16.134 3.061 1.00 17.27 78 ILE A CA 1
ATOM 664 C C . ILE A 1 84 ? -2.363 17.400 2.212 1.00 18.05 78 ILE A C 1
ATOM 665 O O . ILE A 1 84 ? -2.357 17.309 0.970 1.00 18.25 78 ILE A O 1
ATOM 670 N N . LYS A 1 85 ? -2.229 18.545 2.902 1.00 16.79 79 LYS A N 1
ATOM 671 C CA . LYS A 1 85 ? -2.171 19.901 2.322 1.00 17.49 79 LYS A CA 1
ATOM 672 C C . LYS A 1 85 ? -0.812 20.531 2.641 1.00 15.95 79 LYS A C 1
ATOM 673 O O . LYS A 1 85 ? -0.139 20.087 3.585 1.00 15.18 79 LYS A O 1
ATOM 679 N N . GLU A 1 86 ? -0.446 21.561 1.869 1.00 15.97 80 GLU A N 1
ATOM 680 C CA . GLU A 1 86 ? 0.759 22.370 2.096 1.00 13.69 80 GLU A CA 1
ATOM 681 C C . GLU A 1 86 ? 0.373 23.851 2.193 1.00 12.69 80 GLU A C 1
ATOM 682 O O . GLU A 1 86 ? -0.676 24.255 1.670 1.00 13.54 80 GLU A O 1
ATOM 688 N N A CYS A 1 87 ? 1.224 24.626 2.878 0.76 12.45 81 CYS A N 1
ATOM 689 N N B CYS A 1 87 ? 1.211 24.632 2.873 0.24 12.21 81 CYS A N 1
ATOM 690 C CA A CYS A 1 87 ? 1.111 26.091 3.035 0.76 12.52 81 CYS A CA 1
ATOM 691 C CA B CYS A 1 87 ? 1.146 26.098 2.856 0.24 11.47 81 CYS A CA 1
ATOM 692 C C A CYS A 1 87 ? 2.497 26.641 3.394 0.76 12.04 81 CYS A C 1
ATOM 693 C C B CYS A 1 87 ? 2.484 26.635 3.353 0.24 11.39 81 CYS A C 1
ATOM 694 O O A CYS A 1 87 ? 3.205 26.002 4.184 0.76 12.35 81 CYS A O 1
ATOM 695 O O B CYS A 1 87 ? 3.131 25.995 4.193 0.24 11.31 81 CYS A O 1
ATOM 700 N N . LEU A 1 88 ? 2.884 27.784 2.811 1.00 11.72 82 LEU A N 1
ATOM 701 C CA . LEU A 1 88 ? 4.140 28.460 3.163 1.00 10.81 82 LEU A CA 1
ATOM 702 C C . LEU A 1 88 ? 4.067 28.865 4.641 1.00 10.75 82 LEU A C 1
ATOM 703 O O . LEU A 1 88 ? 2.992 29.258 5.104 1.00 10.94 82 LEU A O 1
ATOM 708 N N . ALA A 1 89 ? 5.186 28.709 5.359 1.00 10.11 83 ALA A N 1
ATOM 709 C CA . ALA A 1 89 ? 5.303 28.992 6.798 1.00 10.31 83 ALA A CA 1
ATOM 710 C C . ALA A 1 89 ? 4.761 30.383 7.156 1.00 10.49 83 ALA A C 1
ATOM 711 O O . ALA A 1 89 ? 3.980 30.508 8.098 1.00 10.92 83 ALA A O 1
ATOM 713 N N . LYS A 1 90 ? 5.153 31.407 6.391 1.00 10.83 84 LYS A N 1
ATOM 714 C CA . LYS A 1 90 ? 4.724 32.794 6.637 1.00 11.11 84 LYS A CA 1
ATOM 715 C C . LYS A 1 90 ? 3.208 32.993 6.457 1.00 11.55 84 LYS A C 1
ATOM 716 O O . LYS A 1 90 ? 2.663 33.964 6.998 1.00 12.17 84 LYS A O 1
ATOM 722 N N . ASP A 1 91 ? 2.551 32.091 5.710 1.00 12.51 85 ASP A N 1
ATOM 723 C CA . ASP A 1 91 ? 1.113 32.174 5.399 1.00 12.49 85 ASP A CA 1
ATOM 724 C C . ASP A 1 91 ? 0.253 31.305 6.326 1.00 11.75 85 ASP A C 1
ATOM 725 O O . ASP A 1 91 ? -0.959 31.516 6.369 1.00 12.18 85 ASP A O 1
ATOM 730 N N . PHE A 1 92 ? 0.863 30.362 7.061 1.00 11.29 86 PHE A N 1
ATOM 731 C CA . PHE A 1 92 ? 0.107 29.362 7.843 1.00 11.90 86 PHE A CA 1
ATOM 732 C C . PHE A 1 92 ? -0.699 30.037 8.953 1.00 12.99 86 PHE A C 1
ATOM 733 O O . PHE A 1 92 ? -0.136 30.775 9.771 1.00 12.62 86 PHE A O 1
ATOM 741 N N . GLU A 1 93 ? -2.013 29.781 8.953 1.00 13.27 87 GLU A N 1
ATOM 742 C CA . GLU A 1 93 ? -2.938 30.237 10.001 1.00 15.48 87 GLU A CA 1
ATOM 743 C C . GLU A 1 93 ? -3.507 29.006 10.708 1.00 15.85 87 GLU A C 1
ATOM 744 O O . GLU A 1 93 ? -4.227 28.216 10.095 1.00 17.16 87 GLU A O 1
ATOM 750 N N . PRO A 1 94 ? -3.165 28.816 12.002 1.00 15.00 88 PRO A N 1
ATOM 751 C CA . PRO A 1 94 ? -3.661 27.652 12.734 1.00 16.12 88 PRO A CA 1
ATOM 752 C C . PRO A 1 94 ? -5.188 27.659 12.846 1.00 16.59 88 PRO A C 1
ATOM 753 O O . PRO A 1 94 ? -5.797 28.729 12.915 1.00 18.66 88 PRO A O 1
ATOM 757 N N . SER A 1 95 ? -5.770 26.458 12.825 1.00 17.32 89 SER A N 1
ATOM 758 C CA . SER A 1 95 ? -7.209 26.228 13.013 1.00 16.94 89 SER A CA 1
ATOM 759 C C . SER A 1 95 ? -7.403 24.829 13.619 1.00 16.84 89 SER A C 1
ATOM 760 O O . SER A 1 95 ? -6.509 23.973 13.491 1.00 16.82 89 SER A O 1
ATOM 763 N N . GLU A 1 96 ? -8.540 24.635 14.293 1.00 17.41 90 GLU A N 1
ATOM 764 C CA . GLU A 1 96 ? -8.870 23.380 14.984 1.00 18.28 90 GLU A CA 1
ATOM 765 C C . GLU A 1 96 ? -9.010 22.204 14.006 1.00 18.60 90 GLU A C 1
ATOM 766 O O . GLU A 1 96 ? -8.920 21.052 14.442 1.00 18.80 90 GLU A O 1
ATOM 772 N N . ASP A 1 97 ? -9.192 22.506 12.709 1.00 19.14 91 ASP A N 1
ATOM 773 C CA . ASP A 1 97 ? -9.409 21.504 11.646 1.00 19.57 91 ASP A CA 1
ATOM 774 C C . ASP A 1 97 ? -8.141 21.206 10.826 1.00 17.58 91 ASP A C 1
ATOM 775 O O . ASP A 1 97 ? -8.201 20.372 9.907 1.00 19.46 91 ASP A O 1
ATOM 780 N N . LYS A 1 98 ? -7.022 21.876 11.154 1.00 14.69 92 LYS A N 1
ATOM 781 C CA . LYS A 1 98 ? -5.707 21.630 10.520 1.00 13.17 92 LYS A CA 1
ATOM 782 C C . LYS A 1 98 ? -4.765 20.996 11.544 1.00 12.18 92 LYS A C 1
ATOM 783 O O . LYS A 1 98 ? -4.604 21.546 12.639 1.00 11.55 92 LYS A O 1
ATOM 789 N N . TYR A 1 99 ? -4.141 19.876 11.166 1.00 11.16 93 TYR A N 1
ATOM 790 C CA . TYR A 1 99 ? -3.344 19.029 12.064 1.00 10.82 93 TYR A CA 1
ATOM 791 C C . TYR A 1 99 ? -1.942 18.829 11.507 1.00 10.48 93 TYR A C 1
ATOM 792 O O . TYR A 1 99 ? -1.814 18.442 10.344 1.00 10.66 93 TYR A O 1
ATOM 801 N N . PHE A 1 100 ? -0.917 19.108 12.327 1.00 9.50 94 PHE A N 1
ATOM 802 C CA . PHE A 1 100 ? 0.480 18.760 12.020 1.00 9.16 94 PHE A CA 1
ATOM 803 C C . PHE A 1 100 ? 0.676 17.260 12.276 1.00 9.40 94 PHE A C 1
ATOM 804 O O . PHE A 1 100 ? -0.084 16.666 13.060 1.00 10.74 94 PHE A O 1
ATOM 812 N N . ILE A 1 101 ? 1.675 16.675 11.606 1.00 9.26 95 ILE A N 1
ATOM 813 C CA . ILE A 1 101 ? 1.878 15.220 11.529 1.00 10.37 95 ILE A CA 1
ATOM 814 C C . ILE A 1 101 ? 3.146 14.838 12.309 1.00 10.74 95 ILE A C 1
ATOM 815 O O . ILE A 1 101 ? 4.251 15.171 11.866 1.00 10.33 95 ILE A O 1
ATOM 820 N N . ILE A 1 102 ? 2.956 14.189 13.471 1.00 10.80 96 ILE A N 1
ATOM 821 C CA . ILE A 1 102 ? 4.020 13.618 14.321 1.00 11.17 96 ILE A CA 1
ATOM 822 C C . ILE A 1 102 ? 4.106 12.113 14.013 1.00 11.54 96 ILE A C 1
ATOM 823 O O . ILE A 1 102 ? 3.061 11.473 13.780 1.00 11.68 96 ILE A O 1
ATOM 828 N N . VAL A 1 103 ? 5.338 11.593 13.986 1.00 12.17 97 VAL A N 1
ATOM 829 C CA . VAL A 1 103 ? 5.653 10.179 13.734 1.00 11.80 97 VAL A CA 1
ATOM 830 C C . VAL A 1 103 ? 6.236 9.611 15.038 1.00 13.42 97 VAL A C 1
ATOM 831 O O . VAL A 1 103 ? 7.363 9.961 15.397 1.00 14.03 97 VAL A O 1
ATOM 835 N N . GLU A 1 104 ? 5.472 8.767 15.743 1.00 16.15 98 GLU A N 1
ATOM 836 C CA . GLU A 1 104 ? 5.834 8.321 17.103 1.00 16.51 98 GLU A CA 1
ATOM 837 C C . GLU A 1 104 ? 6.366 6.882 17.076 1.00 19.66 98 GLU A C 1
ATOM 838 O O . GLU A 1 104 ? 5.884 6.057 16.277 1.00 17.80 98 GLU A O 1
ATOM 844 N N . GLY A 1 105 ? 7.379 6.632 17.920 1.00 22.43 99 GLY A N 1
ATOM 845 C CA . GLY A 1 105 ? 7.984 5.306 18.136 1.00 25.81 99 GLY A CA 1
ATOM 846 C C . GLY A 1 105 ? 8.851 4.878 16.965 1.00 27.64 99 GLY A C 1
ATOM 847 O O . GLY A 1 105 ? 9.328 5.745 16.222 1.00 28.52 99 GLY A O 1
ATOM 848 N N . SER A 1 106 ? 9.016 3.555 16.808 1.00 30.88 100 SER A N 1
ATOM 849 C CA . SER A 1 106 ? 9.863 2.922 15.777 1.00 33.43 100 SER A CA 1
ATOM 850 C C . SER A 1 106 ? 9.059 2.359 14.596 1.00 34.38 100 SER A C 1
ATOM 851 O O . SER A 1 106 ? 9.664 1.987 13.583 1.00 40.11 100 SER A O 1
ATOM 854 N N . HIS A 1 107 ? 7.724 2.318 14.731 1.00 32.02 101 HIS A N 1
ATOM 855 C CA . HIS A 1 107 ? 6.807 1.680 13.765 1.00 31.85 101 HIS A CA 1
ATOM 856 C C . HIS A 1 107 ? 6.116 2.699 12.830 1.00 26.05 101 HIS A C 1
ATOM 857 O O . HIS A 1 107 ? 5.170 2.319 12.122 1.00 25.60 101 HIS A O 1
ATOM 864 N N A MET A 1 108 ? 6.598 3.951 12.828 0.49 24.00 102 MET A N 1
ATOM 865 N N B MET A 1 108 ? 6.594 3.952 12.853 0.51 24.95 102 MET A N 1
ATOM 866 C CA A MET A 1 108 ? 6.080 5.052 11.983 0.49 22.23 102 MET A CA 1
ATOM 867 C CA B MET A 1 108 ? 6.103 5.067 12.015 0.51 23.58 102 MET A CA 1
ATOM 868 C C A MET A 1 108 ? 4.599 5.328 12.231 0.49 20.53 102 MET A C 1
ATOM 869 C C B MET A 1 108 ? 4.611 5.326 12.234 0.51 21.26 102 MET A C 1
ATOM 870 O O A MET A 1 108 ? 3.843 5.492 11.268 0.49 20.36 102 MET A O 1
ATOM 871 O O B MET A 1 108 ? 3.865 5.480 11.264 0.51 21.33 102 MET A O 1
ATOM 880 N N . GLN A 1 109 ? 4.197 5.379 13.504 1.00 19.63 103 GLN A N 1
ATOM 881 C CA . GLN A 1 109 ? 2.788 5.632 13.889 1.00 17.83 103 GLN A CA 1
ATOM 882 C C . GLN A 1 109 ? 2.505 7.134 13.763 1.00 14.88 103 GLN A C 1
ATOM 883 O O . GLN A 1 109 ? 3.256 7.942 14.331 1.00 20.76 103 GLN A O 1
ATOM 889 N N . ILE A 1 110 ? 1.462 7.492 13.001 1.00 13.11 104 ILE A N 1
ATOM 890 C CA . ILE A 1 110 ? 1.063 8.892 12.760 1.00 12.47 104 ILE A CA 1
ATOM 891 C C . ILE A 1 110 ? 0.176 9.389 13.904 1.00 11.85 104 ILE A C 1
ATOM 892 O O . ILE A 1 110 ? -0.857 8.762 14.192 1.00 12.31 104 ILE A O 1
ATOM 897 N N . LYS A 1 111 ? 0.581 10.503 14.527 1.00 10.77 105 LYS A N 1
ATOM 898 C CA . LYS A 1 111 ? -0.210 11.233 15.533 1.00 10.96 105 LYS A CA 1
ATOM 899 C C . LYS A 1 111 ? -0.484 12.643 15.019 1.00 11.49 105 LYS A C 1
ATOM 900 O O . LYS A 1 111 ? 0.468 13.376 14.752 1.00 11.21 105 LYS A O 1
ATOM 906 N N . ARG A 1 112 ? -1.766 12.997 14.879 1.00 11.70 106 ARG A N 1
ATOM 907 C CA . ARG A 1 112 ? -2.194 14.288 14.334 1.00 11.99 106 ARG A CA 1
ATOM 908 C C . ARG A 1 112 ? -2.554 15.196 15.511 1.00 12.68 106 ARG A C 1
ATOM 909 O O . ARG A 1 112 ? -3.420 14.832 16.313 1.00 13.66 106 ARG A O 1
ATOM 917 N N . ILE A 1 113 ? -1.846 16.327 15.629 1.00 13.32 107 ILE A N 1
ATOM 918 C CA . ILE A 1 113 ? -2.059 17.316 16.706 1.00 13.99 107 ILE A CA 1
ATOM 919 C C . ILE A 1 113 ? -2.676 18.583 16.110 1.00 13.92 107 ILE A C 1
ATOM 920 O O . ILE A 1 113 ? -2.302 18.970 14.999 1.00 13.18 107 ILE A O 1
ATOM 925 N N . LYS A 1 114 ? -3.630 19.186 16.832 1.00 14.74 108 LYS A N 1
ATOM 926 C CA . LYS A 1 114 ? -4.288 20.435 16.415 1.00 15.14 108 LYS A CA 1
ATOM 927 C C . LYS A 1 114 ? -3.227 21.529 16.264 1.00 13.66 108 LYS A C 1
ATOM 928 O O . LYS A 1 114 ? -2.409 21.701 17.168 1.00 13.49 108 LYS A O 1
ATOM 934 N N . SER A 1 115 ? -3.230 22.214 15.112 1.00 13.92 109 SER A N 1
ATOM 935 C CA . SER A 1 115 ? -2.284 23.299 14.814 1.00 12.85 109 SER A CA 1
ATOM 936 C C . SER A 1 115 ? -2.424 24.442 15.836 1.00 12.96 109 SER A C 1
ATOM 937 O O . SER A 1 115 ? -1.444 25.149 16.086 1.00 14.47 109 SER A O 1
ATOM 940 N N A THR A 1 116 ? -3.622 24.595 16.415 0.43 13.24 110 THR A N 1
ATOM 941 N N B THR A 1 116 ? -3.621 24.592 16.418 0.57 13.33 110 THR A N 1
ATOM 942 C CA A THR A 1 116 ? -3.913 25.607 17.444 0.43 13.54 110 THR A CA 1
ATOM 943 C CA B THR A 1 116 ? -3.914 25.608 17.443 0.57 13.63 110 THR A CA 1
ATOM 944 C C A THR A 1 116 ? -3.202 25.299 18.774 0.43 13.50 110 THR A C 1
ATOM 945 C C B THR A 1 116 ? -3.202 25.297 18.774 0.57 13.50 110 THR A C 1
ATOM 946 O O A THR A 1 116 ? -3.224 26.137 19.678 0.43 14.01 110 THR A O 1
ATOM 947 O O B THR A 1 116 ? -3.222 26.133 19.675 0.57 14.13 110 THR A O 1
ATOM 954 N N . ASP A 1 117 ? -2.582 24.114 18.882 1.00 13.28 111 ASP A N 1
ATOM 955 C CA . ASP A 1 117 ? -1.764 23.723 20.055 1.00 13.00 111 ASP A CA 1
ATOM 956 C C . ASP A 1 117 ? -0.288 24.065 19.798 1.00 11.70 111 ASP A C 1
ATOM 957 O O . ASP A 1 117 ? 0.547 23.743 20.634 1.00 11.72 111 ASP A O 1
ATOM 962 N N . VAL A 1 1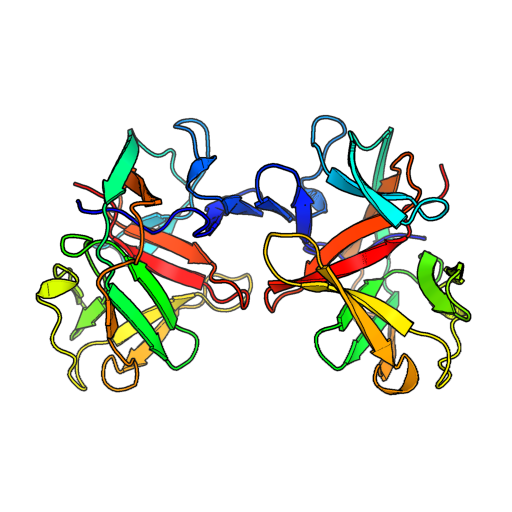18 ? 0.019 24.688 18.651 1.00 11.63 112 VAL A N 1
ATOM 963 C CA . VAL A 1 118 ? 1.395 24.960 18.192 1.00 10.45 112 VAL A CA 1
ATOM 964 C C . VAL A 1 118 ? 1.574 26.476 18.055 1.00 10.42 112 VAL A C 1
ATOM 965 O O . VAL A 1 118 ? 0.932 27.099 17.200 1.00 10.15 112 VAL A O 1
ATOM 969 N N . LYS A 1 119 ? 2.413 27.033 18.934 1.00 10.98 113 LYS A N 1
ATOM 970 C CA . LYS A 1 119 ? 2.809 28.446 18.954 1.00 9.65 113 LYS A CA 1
ATOM 971 C C . LYS A 1 119 ? 3.705 28.728 17.729 1.00 8.70 113 LYS A C 1
ATOM 972 O O . LYS A 1 119 ? 4.528 27.871 17.367 1.00 8.73 113 LYS A O 1
ATOM 978 N N A ILE A 1 120 ? 3.522 29.894 17.101 0.62 7.91 114 ILE A N 1
ATOM 979 N N B ILE A 1 120 ? 3.523 29.896 17.104 0.38 8.10 114 ILE A N 1
ATOM 980 C CA A ILE A 1 120 ? 4.318 30.323 15.933 0.62 8.01 114 ILE A CA 1
ATOM 981 C CA B ILE A 1 120 ? 4.308 30.331 15.933 0.38 8.17 114 ILE A CA 1
ATOM 982 C C A ILE A 1 120 ? 5.049 31.627 16.279 0.62 8.48 114 ILE A C 1
ATOM 983 C C B ILE A 1 120 ? 5.047 31.631 16.271 0.38 8.50 114 ILE A C 1
ATOM 984 O O A ILE A 1 120 ? 4.391 32.612 16.641 0.62 8.58 114 ILE A O 1
ATOM 985 O O B ILE A 1 120 ? 4.396 32.617 16.634 0.38 8.62 114 ILE A O 1
ATOM 994 N N . THR A 1 121 ? 6.383 31.605 16.162 1.00 8.63 115 THR A N 1
ATOM 995 C CA . THR A 1 121 ? 7.266 32.774 16.372 1.00 8.50 115 THR A CA 1
ATOM 996 C C . THR A 1 121 ? 7.958 33.092 15.046 1.00 8.38 115 THR A C 1
ATOM 997 O O . THR A 1 121 ? 8.555 32.188 14.447 1.00 8.65 115 THR A O 1
ATOM 1001 N N . HIS A 1 122 ? 7.833 34.349 14.589 1.00 8.55 116 HIS A N 1
ATOM 1002 C CA . HIS A 1 122 ? 8.585 34.898 13.444 1.00 9.21 116 HIS A CA 1
ATOM 1003 C C . HIS A 1 122 ? 9.679 35.796 14.030 1.00 10.06 116 HIS A C 1
ATOM 1004 O O . HIS A 1 122 ? 9.349 36.782 14.680 1.00 10.26 116 HIS A O 1
ATOM 1011 N N . THR A 1 123 ? 10.944 35.411 13.829 1.00 10.36 117 THR A N 1
ATOM 1012 C CA . THR A 1 123 ? 12.119 36.060 14.425 1.00 12.40 117 THR A 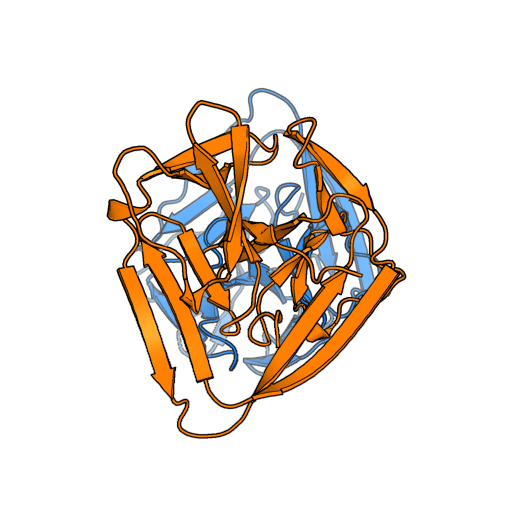CA 1
ATOM 1013 C C . THR A 1 123 ? 13.034 36.593 13.328 1.00 12.99 117 THR A C 1
ATOM 1014 O O . THR A 1 123 ? 13.241 35.906 12.322 1.00 12.88 117 THR A O 1
ATOM 1018 N N . LYS A 1 124 ? 13.529 37.827 13.520 1.00 14.97 118 LYS A N 1
ATOM 1019 C CA . LYS A 1 124 ? 14.733 38.347 12.855 1.00 14.99 118 LYS A CA 1
ATOM 1020 C C . LYS A 1 124 ? 15.929 37.857 13.677 1.00 15.37 118 LYS A C 1
ATOM 1021 O O . LYS A 1 124 ? 16.009 38.177 14.865 1.00 16.39 118 LYS A O 1
ATOM 1027 N N . LEU A 1 125 ? 16.803 37.052 13.061 1.00 15.95 119 LEU A N 1
ATOM 1028 C CA . LEU A 1 125 ? 18.026 36.534 13.691 1.00 16.38 119 LEU A CA 1
ATOM 1029 C C . LEU A 1 125 ? 19.044 37.673 13.798 1.00 18.11 119 LEU A C 1
ATOM 1030 O O . LEU A 1 125 ? 19.063 38.554 12.927 1.00 18.97 119 LEU A O 1
ATOM 1035 N N . ASP A 1 126 ? 19.837 37.662 14.878 1.00 20.79 120 ASP A N 1
ATOM 1036 C CA . ASP A 1 126 ? 20.851 38.692 15.148 1.00 23.08 120 ASP A CA 1
ATOM 1037 C C . ASP A 1 126 ? 21.912 38.695 14.035 1.00 23.62 120 ASP A C 1
ATOM 1038 O O . ASP A 1 126 ? 22.392 39.769 13.660 1.00 26.19 120 ASP A O 1
ATOM 1043 N N . GLU A 1 127 ? 22.247 37.509 13.511 1.00 23.65 121 GLU A N 1
ATOM 1044 C CA . GLU A 1 127 ? 23.216 37.351 12.408 1.00 26.01 121 GLU A CA 1
ATOM 1045 C C . GLU A 1 127 ? 22.728 36.284 11.417 1.00 24.78 121 GLU A C 1
ATOM 1046 O O . GLU A 1 127 ? 21.994 35.367 11.796 1.00 21.63 121 GLU A O 1
ATOM 1052 N N . PRO A 1 128 ? 23.118 36.398 10.129 1.00 24.95 122 PRO A N 1
ATOM 1053 C CA . PRO A 1 128 ? 22.761 35.365 9.147 1.00 23.56 122 PRO A CA 1
ATOM 1054 C C . PRO A 1 128 ? 23.262 33.975 9.565 1.00 20.90 122 PRO A C 1
ATOM 1055 O O . PRO A 1 128 ? 24.288 33.879 10.239 1.00 22.76 122 PRO A O 1
ATOM 1059 N N . THR A 1 129 ? 22.518 32.929 9.198 1.00 18.53 123 THR A N 1
ATOM 1060 C CA . THR A 1 129 ? 22.931 31.530 9.399 1.00 17.87 123 THR A CA 1
ATOM 1061 C C . THR A 1 129 ? 22.436 30.672 8.230 1.00 15.30 123 THR A C 1
ATOM 1062 O O . THR A 1 129 ? 21.555 31.120 7.483 1.00 14.99 123 THR A O 1
ATOM 1066 N N . GLU A 1 130 ? 23.011 29.476 8.072 1.00 14.65 124 GLU A N 1
ATOM 1067 C CA . GLU A 1 130 ? 22.700 28.597 6.933 1.00 14.86 124 GLU A CA 1
ATOM 1068 C C . GLU A 1 130 ? 21.371 27.894 7.187 1.00 12.19 124 GLU A C 1
ATOM 1069 O O . GLU A 1 130 ? 21.096 27.511 8.332 1.00 12.13 124 GLU A O 1
ATOM 1075 N N . PHE A 1 131 ? 20.543 27.822 6.136 1.00 10.70 125 PHE A N 1
ATOM 1076 C CA . PHE A 1 131 ? 19.349 26.957 6.052 1.00 10.19 125 PHE A CA 1
ATOM 1077 C C . PHE A 1 131 ? 19.575 25.966 4.894 1.00 10.23 125 PHE A C 1
ATOM 1078 O O . PHE A 1 131 ? 20.207 26.322 3.884 1.00 10.69 125 PHE A O 1
ATOM 1086 N N . HIS A 1 132 ? 19.062 24.745 5.051 1.00 8.37 126 HIS A N 1
ATOM 1087 C CA . HIS A 1 132 ? 19.227 23.665 4.082 1.00 8.55 126 HIS A CA 1
ATOM 1088 C C . HIS A 1 132 ? 17.833 23.123 3.696 1.00 9.69 126 HIS A C 1
ATOM 1089 O O . HIS A 1 132 ? 16.881 23.258 4.489 1.00 10.43 126 HIS A O 1
ATOM 1096 N N . ALA A 1 133 ? 17.730 22.575 2.479 1.00 9.60 127 ALA A N 1
ATOM 1097 C CA . ALA A 1 133 ? 16.491 21.999 1.921 1.00 9.47 127 ALA A CA 1
ATOM 1098 C C . ALA A 1 133 ? 16.799 20.746 1.100 1.00 9.17 127 ALA A C 1
ATOM 1099 O O . ALA A 1 133 ? 17.890 20.649 0.544 1.00 10.04 127 ALA A O 1
ATOM 1101 N N . LEU A 1 134 ? 15.841 19.811 1.045 1.00 9.19 128 LEU A N 1
ATOM 1102 C CA . LEU A 1 134 ? 15.890 18.604 0.201 1.00 9.10 128 LEU A CA 1
ATOM 1103 C C . LEU A 1 134 ? 14.656 18.548 -0.705 1.00 9.71 128 LEU A C 1
ATOM 1104 O O . LEU A 1 134 ? 13.594 19.033 -0.309 1.00 9.59 128 LEU A O 1
ATOM 1109 N N . SER A 1 135 ? 14.817 17.972 -1.899 1.00 9.84 129 SER A N 1
ATOM 1110 C CA . SER A 1 135 ? 13.704 17.540 -2.752 1.00 10.12 129 SER A CA 1
ATOM 1111 C C . SER A 1 135 ? 13.638 16.011 -2.702 1.00 10.31 129 SER A C 1
ATOM 1112 O O . SER A 1 135 ? 14.673 15.353 -2.866 1.00 9.93 129 SER A O 1
ATOM 1115 N N . VAL A 1 136 ? 12.446 15.477 -2.415 1.00 10.60 130 VAL A N 1
ATOM 1116 C CA . VAL A 1 136 ? 12.142 14.031 -2.494 1.00 11.13 130 VAL A CA 1
ATOM 1117 C C . VAL A 1 136 ? 10.847 13.837 -3.299 1.00 11.36 130 VAL A C 1
ATOM 1118 O O . VAL A 1 136 ? 9.969 14.692 -3.263 1.00 11.84 130 VAL A O 1
ATOM 1122 N N . PRO A 1 137 ? 10.723 12.723 -4.049 1.00 12.60 131 PRO A N 1
ATOM 1123 C CA . PRO A 1 137 ? 9.524 12.455 -4.861 1.00 12.75 131 PRO A CA 1
ATOM 1124 C C . PRO A 1 137 ? 8.168 12.641 -4.150 1.00 12.90 131 PRO A C 1
ATOM 1125 O O . PRO A 1 137 ? 7.227 13.145 -4.759 1.00 13.82 131 PRO A O 1
ATOM 1129 N N . GLY A 1 138 ? 8.082 12.231 -2.884 1.00 12.47 132 GLY A N 1
ATOM 1130 C CA . GLY A 1 138 ? 6.846 12.311 -2.091 1.00 12.27 132 GLY A CA 1
ATOM 1131 C C . GLY A 1 138 ? 6.502 13.733 -1.662 1.00 12.64 132 GLY A C 1
ATOM 1132 O O . GLY A 1 138 ? 5.394 13.960 -1.165 1.00 14.41 132 GLY A O 1
ATOM 1133 N N . LYS A 1 139 ? 7.462 14.656 -1.827 1.00 12.57 133 LYS A N 1
ATOM 1134 C CA . LYS A 1 139 ? 7.310 16.113 -1.602 1.00 11.83 133 LYS A CA 1
ATOM 1135 C C . LYS A 1 139 ? 7.305 16.487 -0.116 1.00 10.15 133 LYS A C 1
ATOM 1136 O O . LYS A 1 139 ? 7.043 17.650 0.212 1.00 9.40 133 LYS A O 1
ATOM 1142 N N . SER A 1 140 ? 7.592 15.519 0.764 1.00 9.93 134 SER A N 1
ATOM 1143 C CA . SER A 1 140 ? 7.730 15.756 2.216 1.00 10.14 134 SER A CA 1
ATOM 1144 C C . SER A 1 140 ? 8.572 14.640 2.840 1.00 9.94 134 SER A C 1
ATOM 1145 O O . SER A 1 140 ? 8.612 13.533 2.285 1.00 10.45 134 SER A O 1
ATOM 1148 N N . PHE A 1 141 ? 9.242 14.940 3.960 1.00 9.93 135 PHE A N 1
ATOM 1149 C CA . PHE A 1 141 ? 10.133 13.984 4.655 1.00 9.67 135 PHE A CA 1
ATOM 1150 C C . PHE A 1 141 ? 10.092 14.218 6.171 1.00 8.69 135 PHE A C 1
ATOM 1151 O O . PHE A 1 141 ? 9.516 15.211 6.623 1.00 8.36 135 PHE A O 1
ATOM 1159 N N . VAL A 1 142 ? 10.669 13.283 6.933 1.00 7.55 136 VAL A N 1
ATOM 1160 C CA . VAL A 1 142 ? 10.590 13.262 8.405 1.00 7.15 136 VAL A CA 1
ATOM 1161 C C . VAL A 1 142 ? 11.854 13.912 8.984 1.00 7.44 136 VAL A C 1
ATOM 1162 O O . VAL A 1 142 ? 12.972 13.566 8.576 1.00 7.57 136 VAL A O 1
ATOM 1166 N N . VAL A 1 143 ? 11.656 14.872 9.891 1.00 7.64 137 VAL A N 1
ATOM 1167 C CA . VAL A 1 143 ? 12.742 15.534 10.642 1.00 7.82 137 VAL A CA 1
ATOM 1168 C C . VAL A 1 143 ? 12.593 15.180 12.127 1.00 8.10 137 VAL A C 1
ATOM 1169 O O . VAL A 1 143 ? 11.471 14.906 12.578 1.00 8.30 137 VAL A O 1
ATOM 1173 N N . THR A 1 144 ? 13.721 15.160 12.847 1.00 8.49 138 THR A N 1
ATOM 1174 C CA . THR A 1 144 ? 13.791 14.915 14.299 1.00 8.84 138 THR A CA 1
ATOM 1175 C C . THR A 1 144 ? 14.313 16.188 14.984 1.00 9.47 138 THR A C 1
ATOM 1176 O O . THR A 1 144 ? 15.355 16.713 14.571 1.00 9.62 138 THR A O 1
ATOM 1180 N N A ASP A 1 145 ? 13.584 16.670 15.993 0.84 9.64 139 ASP A N 1
ATOM 1181 N N B ASP A 1 145 ? 13.573 16.663 15.997 0.16 9.58 139 ASP A N 1
ATOM 1182 C CA A ASP A 1 145 ? 13.948 17.873 16.758 0.84 10.16 139 ASP A CA 1
ATOM 1183 C CA B ASP A 1 145 ? 13.894 17.870 16.794 0.16 10.42 139 ASP A CA 1
ATOM 1184 C C A ASP A 1 145 ? 14.934 17.503 17.876 0.84 11.07 139 ASP A C 1
ATOM 1185 C C B ASP A 1 145 ? 14.920 17.505 17.877 0.16 11.24 139 ASP A C 1
ATOM 1186 O O A ASP A 1 145 ? 15.303 16.328 17.990 0.84 10.57 139 ASP A O 1
ATOM 1187 O O B ASP A 1 145 ? 15.310 16.335 17.968 0.16 11.34 139 ASP A O 1
ATOM 1196 N N . GLU A 1 146 ? 15.352 18.506 18.657 1.00 12.14 140 GLU A N 1
ATOM 1197 C CA . GLU A 1 146 ? 16.328 18.362 19.763 1.00 13.65 140 GLU A CA 1
ATOM 1198 C C . GLU A 1 146 ? 15.847 17.416 20.875 1.00 13.48 140 GLU A C 1
ATOM 1199 O O . GLU A 1 146 ? 16.676 16.939 21.654 1.00 14.40 140 GLU A O 1
ATOM 1205 N N . HIS A 1 147 ? 14.531 17.166 20.945 1.00 14.66 141 HIS A N 1
ATOM 1206 C CA . HIS A 1 147 ? 13.892 16.329 21.974 1.00 15.85 141 HIS A CA 1
ATOM 1207 C C . HIS A 1 147 ? 13.495 14.937 21.447 1.00 13.55 141 HIS A C 1
ATOM 1208 O O . HIS A 1 147 ? 12.712 14.237 22.099 1.00 15.76 141 HIS A O 1
ATOM 1215 N N . GLY A 1 148 ? 14.035 14.551 20.285 1.00 10.91 142 GLY A N 1
ATOM 1216 C CA . GLY A 1 148 ? 13.847 13.217 19.716 1.00 10.50 142 GLY A CA 1
ATOM 1217 C C . GLY A 1 148 ? 12.502 13.015 19.038 1.00 10.66 142 GLY A C 1
ATOM 1218 O O . GLY A 1 148 ? 12.226 11.910 18.615 1.00 10.43 142 GLY A O 1
ATOM 1219 N N . ASN A 1 149 ? 11.684 14.069 18.915 1.00 10.63 143 ASN A N 1
ATOM 1220 C CA . ASN A 1 149 ? 10.344 13.984 18.300 1.00 10.57 143 ASN A CA 1
ATOM 1221 C C . ASN A 1 149 ? 10.472 14.097 16.784 1.00 10.48 143 ASN A C 1
ATOM 1222 O O . ASN A 1 149 ? 11.187 14.987 16.303 1.00 12.07 143 ASN A O 1
ATOM 1227 N N . ARG A 1 150 ? 9.786 13.212 16.054 1.00 9.77 144 ARG A N 1
ATOM 1228 C CA . ARG A 1 150 ? 9.791 13.188 14.585 1.00 9.50 144 ARG A CA 1
ATOM 1229 C C . ARG A 1 150 ? 8.458 13.755 14.071 1.00 8.90 144 ARG A C 1
ATOM 1230 O O . ARG A 1 150 ? 7.418 13.544 14.703 1.00 8.84 144 ARG A O 1
ATOM 1238 N N . SER A 1 151 ? 8.523 14.520 12.974 1.00 8.06 145 SER A N 1
ATOM 1239 C CA . SER A 1 151 ? 7.358 15.154 12.331 1.00 8.12 145 SER A CA 1
ATOM 1240 C C . SER A 1 151 ? 7.600 15.281 10.830 1.00 7.97 145 SER A C 1
ATOM 1241 O O . SER A 1 151 ? 8.755 15.190 10.392 1.00 8.04 145 SER A O 1
ATOM 1244 N N . VAL A 1 152 ? 6.520 15.466 10.063 1.00 7.63 146 VAL A N 1
ATOM 1245 C CA . VAL A 1 152 ? 6.575 15.592 8.594 1.00 7.80 146 VAL A CA 1
ATOM 1246 C C . VAL A 1 152 ? 6.727 17.084 8.278 1.00 7.59 146 VAL A C 1
ATOM 1247 O O . VAL A 1 152 ? 6.035 17.904 8.888 1.00 7.75 146 VAL A O 1
ATOM 1251 N N . THR A 1 153 ? 7.660 17.419 7.383 1.00 7.07 147 THR A N 1
ATOM 1252 C CA . THR A 1 153 ? 7.877 18.799 6.917 1.00 6.95 147 THR A CA 1
ATOM 1253 C C . THR A 1 153 ? 7.992 18.792 5.388 1.00 7.08 147 THR A C 1
ATOM 1254 O O . THR A 1 153 ? 8.298 17.740 4.815 1.00 7.89 147 THR A O 1
ATOM 1258 N N . GLY A 1 154 ? 7.724 19.930 4.743 1.00 7.01 148 GLY A N 1
ATOM 1259 C CA . GLY A 1 154 ? 7.774 20.032 3.277 1.00 7.53 148 GLY A CA 1
ATOM 1260 C C . GLY A 1 154 ? 9.182 19.926 2.713 1.00 7.57 148 GLY A C 1
ATOM 1261 O O . GLY A 1 154 ? 10.129 20.438 3.328 1.00 10.26 148 GLY A O 1
ATOM 1262 N N . ALA A 1 155 ? 9.302 19.251 1.564 1.00 8.38 149 ALA A N 1
ATOM 1263 C CA . ALA A 1 155 ? 10.477 19.293 0.675 1.00 8.31 149 ALA A CA 1
ATOM 1264 C C . ALA A 1 155 ? 10.379 20.529 -0.224 1.00 9.83 149 ALA A C 1
ATOM 1265 O O . ALA A 1 155 ? 9.291 21.108 -0.334 1.00 10.01 149 ALA A O 1
ATOM 1267 N N . SER A 1 156 ? 11.508 20.952 -0.808 1.00 12.34 150 SER A N 1
ATOM 1268 C CA . SER A 1 156 ? 11.543 22.019 -1.825 1.00 15.07 150 SER A CA 1
ATOM 1269 C C . SER A 1 156 ? 11.099 21.417 -3.159 1.00 18.10 150 SER A C 1
ATOM 1270 O O . SER A 1 156 ? 11.473 20.278 -3.470 1.00 18.95 150 SER A O 1
ATOM 1273 N N . MET A 1 157 ? 10.286 22.166 -3.912 1.00 21.80 151 MET A N 1
ATOM 1274 C CA . MET A 1 157 ? 9.680 21.689 -5.169 1.00 27.22 151 MET A CA 1
ATOM 1275 C C . MET A 1 157 ? 10.577 21.997 -6.360 1.00 29.98 151 MET A C 1
ATOM 1276 O O . MET A 1 157 ? 11.327 21.129 -6.806 1.00 32.01 151 MET A O 1
ATOM 1281 N N . ASP B 1 5 ? 27.601 -8.849 26.007 1.00 33.45 -1 ASP B N 1
ATOM 1282 C CA . ASP B 1 5 ? 28.145 -9.093 27.379 1.00 31.41 -1 ASP B CA 1
ATOM 1283 C C . ASP B 1 5 ? 28.434 -7.754 28.073 1.00 25.78 -1 ASP B C 1
ATOM 1284 O O . ASP B 1 5 ? 27.937 -7.547 29.182 1.00 26.17 -1 ASP B O 1
ATOM 1289 N N . GLU B 1 6 ? 29.209 -6.873 27.419 1.00 26.49 0 GLU B N 1
ATOM 1290 C CA . GLU B 1 6 ? 29.359 -5.447 27.811 1.00 24.15 0 GLU B CA 1
ATOM 1291 C C . GLU B 1 6 ? 28.765 -4.530 26.719 1.00 20.86 0 GLU B C 1
ATOM 1292 O O . GLU B 1 6 ? 29.334 -3.471 26.408 1.00 23.47 0 GLU B O 1
ATOM 1298 N N . ALA B 1 7 ? 27.600 -4.936 26.197 1.00 14.75 1 ALA B N 1
ATOM 1299 C CA . ALA B 1 7 ? 26.938 -4.351 25.016 1.00 13.57 1 ALA B CA 1
ATOM 1300 C C . ALA B 1 7 ? 25.785 -3.408 25.404 1.00 11.89 1 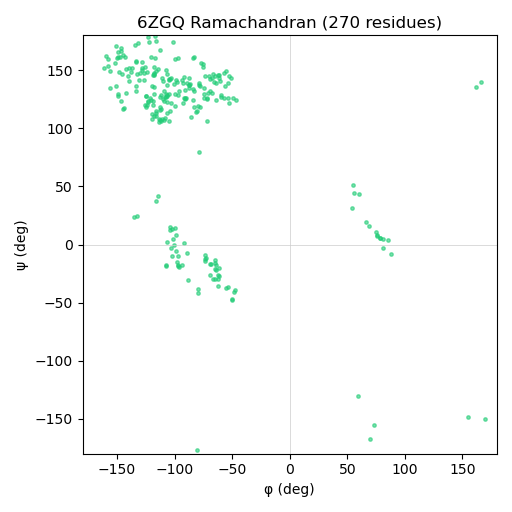ALA B C 1
ATOM 1301 O O . ALA B 1 7 ? 25.459 -3.283 26.595 1.00 11.93 1 ALA B O 1
ATOM 1303 N N . LEU B 1 8 ? 25.207 -2.744 24.395 1.00 11.75 2 LEU B N 1
ATOM 1304 C CA . LEU B 1 8 ? 24.074 -1.810 24.537 1.00 12.06 2 LEU B CA 1
ATOM 1305 C C . LEU B 1 8 ? 22.900 -2.370 23.740 1.00 13.24 2 LEU B C 1
ATOM 1306 O O . LEU B 1 8 ? 23.142 -2.972 22.695 1.00 13.71 2 LEU B O 1
ATOM 1311 N N . LEU B 1 9 ? 21.666 -2.123 24.203 1.00 12.75 3 LEU B N 1
ATOM 1312 C CA . LEU B 1 9 ? 20.428 -2.591 23.545 1.00 13.47 3 LEU B CA 1
ATOM 1313 C C . LEU B 1 9 ? 20.346 -2.002 22.132 1.00 13.57 3 LEU B C 1
ATOM 1314 O O . LEU B 1 9 ? 20.749 -0.845 21.933 1.00 15.05 3 LEU B O 1
ATOM 1319 N N . VAL B 1 10 ? 19.876 -2.814 21.175 1.00 14.59 4 VAL B N 1
ATOM 1320 C CA . VAL B 1 10 ? 19.690 -2.429 19.757 1.00 14.43 4 VAL B CA 1
ATOM 1321 C C . VAL B 1 10 ? 18.849 -1.151 19.686 1.00 15.31 4 VAL B C 1
ATOM 1322 O O . VAL B 1 10 ? 17.972 -0.945 20.538 1.00 15.23 4 VAL B O 1
ATOM 1326 N N . GLY B 1 11 ? 19.150 -0.294 18.707 1.00 15.38 5 GLY B N 1
ATOM 1327 C CA . GLY B 1 11 ? 18.401 0.941 18.474 1.00 16.48 5 GLY B CA 1
ATOM 1328 C C . GLY B 1 11 ? 18.813 2.074 19.394 1.00 15.17 5 GLY B C 1
ATOM 1329 O O . GLY B 1 11 ? 18.250 3.170 19.294 1.00 17.65 5 GLY B O 1
ATOM 1330 N N . THR B 1 12 ? 19.744 1.802 20.320 1.00 14.19 6 THR B N 1
ATOM 1331 C CA . THR B 1 12 ? 20.539 2.855 20.977 1.00 13.08 6 THR B CA 1
ATOM 1332 C C . THR B 1 12 ? 21.229 3.626 19.859 1.00 11.71 6 THR B C 1
ATOM 1333 O O . THR B 1 12 ? 21.882 3.000 19.021 1.00 11.58 6 THR B O 1
ATOM 1337 N N . LYS B 1 13 ? 21.055 4.951 19.828 1.00 10.39 7 LYS B N 1
ATOM 1338 C CA . LYS B 1 13 ? 21.698 5.811 18.829 1.00 9.88 7 LYS B CA 1
ATOM 1339 C C . LYS B 1 13 ? 23.084 6.222 19.347 1.00 8.22 7 LYS B C 1
ATOM 1340 O O . LYS B 1 13 ? 23.214 6.560 20.524 1.00 8.39 7 LYS B O 1
ATOM 1346 N N . VAL B 1 14 ? 24.096 6.133 18.476 1.00 7.47 8 VAL B N 1
ATOM 1347 C CA . VAL B 1 14 ? 25.479 6.536 18.775 1.00 6.62 8 VAL B CA 1
ATOM 1348 C C . VAL B 1 14 ? 25.753 7.829 17.999 1.00 7.40 8 VAL B C 1
ATOM 1349 O O . VAL B 1 14 ? 25.479 7.877 16.787 1.00 7.31 8 VAL B O 1
ATOM 1353 N N . THR B 1 15 ? 26.218 8.862 18.712 1.00 7.59 9 THR B N 1
ATOM 1354 C CA . THR B 1 15 ? 26.495 10.180 18.123 1.00 8.05 9 THR B CA 1
ATOM 1355 C C . THR B 1 15 ? 27.774 10.078 17.304 1.00 8.33 9 THR B C 1
ATOM 1356 O O . THR B 1 15 ? 28.781 9.576 17.804 1.00 8.09 9 THR B O 1
ATOM 1360 N N . THR B 1 16 ? 27.671 10.480 16.034 1.00 8.31 10 THR B N 1
ATOM 1361 C CA . THR B 1 16 ? 28.757 10.446 15.048 1.00 8.84 10 THR B CA 1
ATOM 1362 C C . THR B 1 16 ? 28.946 11.875 14.514 1.00 9.44 10 THR B C 1
ATOM 1363 O O . THR B 1 16 ? 28.204 12.776 14.924 1.00 9.28 10 THR B O 1
ATOM 1367 N N . LYS B 1 17 ? 29.924 12.062 13.624 1.00 10.10 11 LYS B N 1
ATOM 1368 C CA . LYS B 1 17 ? 30.214 13.364 12.995 1.00 11.24 11 LYS B CA 1
ATOM 1369 C C . LYS B 1 17 ? 29.025 13.876 12.162 1.00 11.36 11 LYS B C 1
ATOM 1370 O O . LYS B 1 17 ? 28.899 15.088 11.987 1.00 11.65 11 LYS B O 1
ATOM 1376 N N . ALA B 1 18 ? 28.175 12.971 11.656 1.00 11.33 12 ALA B N 1
ATOM 1377 C CA . ALA B 1 18 ? 27.065 13.330 10.754 1.00 10.97 12 ALA B CA 1
ATOM 1378 C C . ALA B 1 18 ? 25.725 13.477 11.480 1.00 10.11 12 ALA B C 1
ATOM 1379 O O . ALA B 1 18 ? 24.811 14.102 10.941 1.00 11.06 12 ALA B O 1
ATOM 1381 N N . GLY B 1 19 ? 25.610 12.915 12.687 1.00 8.97 13 GLY B N 1
ATOM 1382 C CA . GLY B 1 19 ? 24.342 12.906 13.437 1.00 8.70 13 GLY B CA 1
ATOM 1383 C C . GLY B 1 19 ? 24.284 11.743 14.408 1.00 9.14 13 GLY B C 1
ATOM 1384 O O . GLY B 1 19 ? 25.341 11.320 14.887 1.00 9.51 13 GLY B O 1
ATOM 1385 N N . ASP B 1 20 ? 23.074 11.217 14.659 1.00 9.18 14 ASP B N 1
ATOM 1386 C CA . ASP B 1 20 ? 22.827 10.155 15.659 1.00 9.18 14 ASP B CA 1
ATOM 1387 C C . ASP B 1 20 ? 22.401 8.855 14.944 1.00 8.99 14 ASP B C 1
ATOM 1388 O O . ASP B 1 20 ? 21.274 8.774 14.457 1.00 9.92 14 ASP B O 1
ATOM 1393 N N . LYS B 1 21 ? 23.304 7.866 14.902 1.00 8.81 15 LYS B N 1
ATOM 1394 C CA . LYS B 1 21 ? 23.169 6.648 14.082 1.00 8.81 15 LYS B CA 1
ATOM 1395 C C . LYS B 1 21 ? 22.849 5.452 14.975 1.00 9.05 15 LYS B C 1
ATOM 1396 O O . LYS B 1 21 ? 23.562 5.220 15.961 1.00 8.96 15 LYS B O 1
ATOM 1402 N N . ASN B 1 22 ? 21.778 4.728 14.627 1.00 9.23 16 ASN B N 1
ATOM 1403 C CA . ASN B 1 22 ? 21.403 3.459 15.275 1.00 8.91 16 ASN B CA 1
ATOM 1404 C C . ASN B 1 22 ? 22.657 2.579 15.392 1.00 8.38 16 ASN B C 1
ATOM 1405 O O . ASN B 1 22 ? 23.339 2.344 14.381 1.00 8.37 16 ASN B O 1
ATOM 1410 N N . ILE B 1 23 ? 22.967 2.146 16.620 1.00 7.58 17 ILE B N 1
ATOM 1411 C CA . ILE B 1 23 ? 24.214 1.425 16.937 1.00 7.46 17 ILE B CA 1
ATOM 1412 C C . ILE B 1 23 ? 24.399 0.199 16.027 1.00 7.60 17 ILE B C 1
ATOM 1413 O O . ILE B 1 23 ? 25.525 -0.076 15.619 1.00 7.71 17 ILE B O 1
ATOM 1418 N N . GLU B 1 24 ? 23.306 -0.498 15.685 1.00 8.58 18 GLU B N 1
ATOM 1419 C CA . GLU B 1 24 ? 23.371 -1.711 14.840 1.00 9.11 18 GLU B CA 1
ATOM 1420 C C . GLU B 1 24 ? 23.870 -1.399 13.416 1.00 8.90 18 GLU B C 1
ATOM 1421 O O . GLU B 1 24 ? 24.233 -2.332 12.691 1.00 10.41 18 GLU B O 1
ATOM 1427 N N . ASN B 1 25 ? 23.861 -0.117 13.025 1.00 8.85 19 ASN B N 1
ATOM 1428 C CA . ASN B 1 25 ? 24.352 0.342 11.710 1.00 9.37 19 ASN B CA 1
ATOM 1429 C C . ASN B 1 25 ? 25.781 0.903 11.774 1.00 9.19 19 ASN B C 1
ATOM 1430 O O . ASN B 1 25 ? 26.352 1.200 10.720 1.00 9.65 19 ASN B O 1
ATOM 1435 N N . ILE B 1 26 ? 26.361 1.031 12.976 1.00 7.96 20 ILE B N 1
ATOM 1436 C CA . ILE B 1 26 ? 27.744 1.536 13.127 1.00 7.58 20 ILE B CA 1
ATOM 1437 C C . ILE B 1 26 ? 28.731 0.512 12.538 1.00 8.08 20 ILE B C 1
ATOM 1438 O O . ILE B 1 26 ? 28.623 -0.689 12.835 1.00 8.45 20 ILE B O 1
ATOM 1443 N N . THR B 1 27 ? 29.649 0.995 11.690 1.00 8.22 21 THR B N 1
ATOM 1444 C CA . THR B 1 27 ? 30.776 0.210 11.156 1.00 8.36 21 THR B CA 1
ATOM 1445 C C . THR B 1 27 ? 32.097 0.838 11.628 1.00 8.80 21 THR B C 1
ATOM 1446 O O . THR B 1 27 ? 32.079 1.881 12.306 1.00 8.53 21 THR B O 1
ATOM 1450 N N . LEU B 1 28 ? 33.216 0.227 11.227 1.00 9.11 22 LEU B N 1
ATOM 1451 C CA . LEU B 1 28 ? 34.564 0.688 11.575 1.00 9.41 22 LEU B CA 1
ATOM 1452 C C . LEU B 1 28 ? 34.871 1.959 10.760 1.00 9.74 22 LEU B C 1
ATOM 1453 O O . LEU B 1 28 ? 35.829 2.670 11.074 1.00 11.44 22 LEU B O 1
ATOM 1458 N N . GLU B 1 29 ? 34.060 2.227 9.726 1.00 9.92 23 GLU B N 1
ATOM 1459 C CA . GLU B 1 29 ? 34.213 3.418 8.865 1.00 10.76 23 GLU B CA 1
ATOM 1460 C C . GLU B 1 29 ? 33.552 4.671 9.465 1.00 9.92 23 GLU B C 1
ATOM 1461 O O . GLU B 1 29 ? 33.844 5.788 9.009 1.00 10.88 23 GLU B O 1
ATOM 1467 N N A ASP B 1 30 ? 32.682 4.489 10.467 0.84 9.47 24 ASP B N 1
ATOM 1468 N N B ASP B 1 30 ? 32.693 4.473 10.473 0.16 9.36 24 ASP B N 1
ATOM 1469 C CA A ASP B 1 30 ? 31.971 5.613 11.111 0.84 9.22 24 ASP B CA 1
ATOM 1470 C CA B ASP B 1 30 ? 31.955 5.550 11.162 0.16 8.83 24 ASP B CA 1
ATOM 1471 C C A ASP B 1 30 ? 32.934 6.393 12.007 0.84 9.28 24 ASP B C 1
ATOM 1472 C C B ASP B 1 30 ? 32.919 6.375 12.025 0.16 9.02 24 ASP B C 1
ATOM 1473 O O A ASP 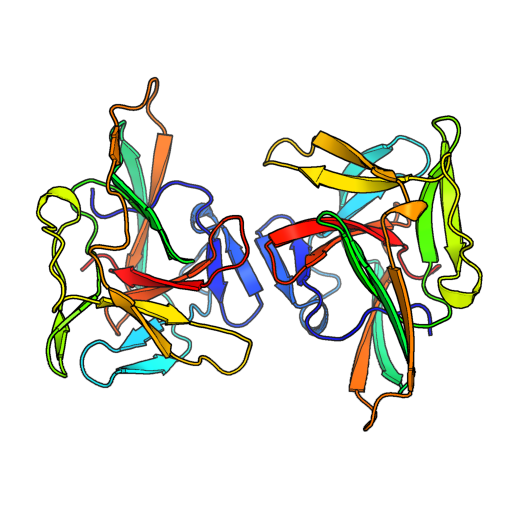B 1 30 ? 33.959 5.852 12.435 0.84 9.56 24 ASP B O 1
ATOM 1474 O O B ASP B 1 30 ? 33.946 5.837 12.447 0.16 9.11 24 ASP B O 1
ATOM 1483 N N . GLU B 1 31 ? 32.595 7.657 12.254 1.00 8.79 25 GLU B N 1
ATOM 1484 C CA . GLU B 1 31 ? 33.408 8.584 13.073 1.00 8.76 25 GLU B CA 1
ATOM 1485 C C . GLU B 1 31 ? 32.587 8.932 14.319 1.00 8.00 25 GLU B C 1
ATOM 1486 O O . GLU B 1 31 ? 31.756 9.840 14.277 1.00 8.49 25 GLU B O 1
ATOM 1492 N N . VAL B 1 32 ? 32.806 8.168 15.396 1.00 6.70 26 VAL B N 1
ATOM 1493 C CA . VAL B 1 32 ? 31.991 8.201 16.624 1.00 6.35 26 VAL B CA 1
ATOM 1494 C C . VAL B 1 32 ? 32.545 9.245 17.592 1.00 6.46 26 VAL B C 1
ATOM 1495 O O . VAL B 1 32 ? 33.765 9.322 17.744 1.00 6.52 26 VAL B O 1
ATOM 1499 N N . LEU B 1 33 ? 31.654 10.002 18.249 1.00 6.18 27 LEU B N 1
ATOM 1500 C CA . LEU B 1 33 ? 32.040 10.975 19.279 1.00 6.53 27 LEU B CA 1
ATOM 1501 C C . LEU B 1 33 ? 32.479 10.207 20.524 1.00 7.31 27 LEU B C 1
ATOM 1502 O O . LEU B 1 33 ? 31.636 9.620 21.215 1.00 6.59 27 LEU B O 1
ATOM 1507 N N . GLN B 1 34 ? 33.793 10.186 20.764 1.00 7.64 28 GLN B N 1
ATOM 1508 C CA . GLN B 1 34 ? 34.386 9.531 21.931 1.00 7.98 28 GLN B CA 1
ATOM 1509 C C . GLN B 1 34 ? 34.692 10.593 22.992 1.00 8.98 28 GLN B C 1
ATOM 1510 O O . GLN B 1 34 ? 34.766 11.793 22.668 1.00 9.66 28 GLN B O 1
ATOM 1516 N N . PHE B 1 35 ? 34.832 10.136 24.239 1.00 9.68 29 PHE B N 1
ATOM 1517 C CA . PHE B 1 35 ? 35.190 10.955 25.407 1.00 10.70 29 PHE B CA 1
ATOM 1518 C C . PHE B 1 35 ? 36.417 10.290 26.045 1.00 11.62 29 PHE B C 1
ATOM 1519 O O . PHE B 1 35 ? 36.350 9.109 26.409 1.00 11.81 29 PHE B O 1
ATOM 1527 N N . ASP B 1 36 ? 37.537 11.019 26.123 1.00 14.24 30 ASP B N 1
ATOM 1528 C CA . ASP B 1 36 ? 38.764 10.497 26.750 1.00 15.92 30 ASP B CA 1
ATOM 1529 C C . ASP B 1 36 ? 38.594 10.583 28.272 1.00 16.95 30 ASP B C 1
ATOM 1530 O O . ASP B 1 36 ? 38.389 11.682 28.809 1.00 16.28 30 ASP B O 1
ATOM 1535 N N . MET B 1 37 ? 38.634 9.418 28.936 1.00 17.66 31 MET B N 1
ATOM 1536 C CA . MET B 1 37 ? 38.431 9.295 30.394 1.00 19.40 31 MET B CA 1
ATOM 1537 C C . MET B 1 37 ? 39.539 9.997 31.186 1.00 20.39 31 MET B C 1
ATOM 1538 O O . MET B 1 37 ? 39.282 10.454 32.304 1.00 20.66 31 MET B O 1
ATOM 1543 N N . ASN B 1 38 ? 40.749 10.068 30.614 1.00 22.75 32 ASN B N 1
ATOM 1544 C CA . ASN B 1 38 ? 41.916 10.697 31.262 1.00 23.82 32 ASN B CA 1
ATOM 1545 C C . ASN B 1 38 ? 41.884 12.230 31.135 1.00 23.25 32 ASN B C 1
ATOM 1546 O O . ASN B 1 38 ? 42.173 12.912 32.119 1.00 25.94 32 ASN B O 1
ATOM 1551 N N . THR B 1 39 ? 41.514 12.751 29.952 1.00 22.65 33 THR B N 1
ATOM 1552 C CA . THR B 1 39 ? 41.648 14.183 29.603 1.00 21.13 33 THR B CA 1
ATOM 1553 C C . THR B 1 39 ? 40.309 14.942 29.566 1.00 20.95 33 THR B C 1
ATOM 1554 O O . THR B 1 39 ? 40.323 16.178 29.602 1.00 22.10 33 THR B O 1
ATOM 1558 N N . LYS B 1 40 ? 39.192 14.203 29.480 1.00 20.03 34 LYS B N 1
ATOM 1559 C CA . LYS B 1 40 ? 37.810 14.731 29.398 1.00 18.64 34 LYS B CA 1
ATOM 1560 C C . LYS B 1 40 ? 37.545 15.441 28.062 1.00 16.80 34 LYS B C 1
ATOM 1561 O O . LYS B 1 40 ? 36.538 16.155 27.945 1.00 16.89 34 LYS B O 1
ATOM 1567 N N . ASP B 1 41 ? 38.414 15.207 27.068 1.00 15.56 35 ASP B N 1
ATOM 1568 C CA . ASP B 1 41 ? 38.315 15.827 25.732 1.00 15.06 35 ASP B CA 1
ATOM 1569 C C . ASP B 1 41 ? 37.413 14.963 24.827 1.00 12.98 35 ASP B C 1
ATOM 1570 O O . ASP B 1 41 ? 37.420 13.723 24.935 1.00 12.97 35 ASP B O 1
ATOM 1575 N N . PHE B 1 42 ? 36.625 15.638 23.982 1.00 11.36 36 PHE B N 1
ATOM 1576 C CA . PHE B 1 42 ? 35.758 15.014 22.972 1.00 10.36 36 PHE B CA 1
ATOM 1577 C C . PHE B 1 42 ? 36.468 15.045 21.611 1.00 9.89 36 PHE B C 1
ATOM 1578 O O . PHE B 1 42 ? 37.126 16.033 21.278 1.00 10.52 36 PHE B O 1
ATOM 1586 N N . SER B 1 43 ? 36.342 13.958 20.848 1.00 8.62 37 SER B N 1
ATOM 1587 C CA . SER B 1 43 ? 36.893 13.859 19.491 1.00 8.67 37 SER B CA 1
ATOM 1588 C C . SER B 1 43 ? 36.162 12.748 18.730 1.00 9.05 37 SER B C 1
ATOM 1589 O O . SER B 1 43 ? 35.506 11.912 19.369 1.00 9.34 37 SER B O 1
ATOM 1592 N N . TYR B 1 44 ? 36.265 12.759 17.396 1.00 8.57 38 TYR B N 1
ATOM 1593 C CA . TYR B 1 44 ? 35.622 11.757 16.527 1.00 8.76 38 TYR B CA 1
ATOM 1594 C C . TYR B 1 44 ? 36.690 10.765 16.049 1.00 9.46 38 TYR B C 1
ATOM 1595 O O . TYR B 1 44 ? 37.696 11.168 15.448 1.00 10.25 38 TYR B O 1
ATOM 1604 N N . THR B 1 45 ? 36.476 9.483 16.353 1.00 9.17 39 THR B N 1
ATOM 1605 C CA . THR B 1 45 ? 37.419 8.405 16.032 1.00 9.47 39 THR B CA 1
ATOM 1606 C C . THR B 1 45 ? 36.639 7.235 15.423 1.00 9.59 39 THR B C 1
ATOM 1607 O O . THR B 1 45 ? 35.423 7.140 15.628 1.00 8.70 39 THR B O 1
ATOM 1611 N N . ASN B 1 46 ? 37.336 6.386 14.663 1.00 9.41 40 ASN B N 1
ATOM 1612 C CA . ASN B 1 46 ? 36.758 5.151 14.112 1.00 9.26 40 ASN B CA 1
ATOM 1613 C C . ASN B 1 46 ? 36.715 4.090 15.221 1.00 9.48 40 ASN B C 1
ATOM 1614 O O . ASN B 1 46 ? 37.668 3.945 15.980 1.00 9.82 40 ASN B O 1
ATOM 1619 N N . PRO B 1 47 ? 35.595 3.346 15.346 1.00 8.95 41 PRO B N 1
ATOM 1620 C CA . PRO B 1 47 ? 35.601 2.167 16.205 1.00 8.74 41 PRO B CA 1
ATOM 1621 C C . PRO B 1 47 ? 36.636 1.183 15.663 1.00 8.99 41 PRO B C 1
ATOM 1622 O O . PRO B 1 47 ? 36.796 1.121 14.446 1.00 9.30 41 PRO B O 1
ATOM 1626 N N . THR B 1 48 ? 37.340 0.474 16.546 1.00 8.48 42 THR B N 1
ATOM 1627 C CA . THR B 1 48 ? 38.285 -0.584 16.177 1.00 8.51 42 THR B CA 1
ATOM 1628 C C . THR B 1 48 ? 37.588 -1.969 16.189 1.00 9.79 42 THR B C 1
ATOM 1629 O O . THR B 1 48 ? 38.110 -2.903 15.591 1.00 10.02 42 THR B O 1
ATOM 1633 N N . LYS B 1 49 ? 36.423 -2.079 16.847 1.00 10.03 43 LYS B N 1
ATOM 1634 C CA . LYS B 1 49 ? 35.614 -3.330 16.895 1.00 11.27 43 LYS B CA 1
ATOM 1635 C C . LYS B 1 49 ? 34.136 -3.002 17.051 1.00 11.15 43 LYS B C 1
ATOM 1636 O O . LYS B 1 49 ? 33.797 -2.124 17.854 1.00 11.51 43 LYS B O 1
ATOM 1642 N N . THR B 1 50 ? 33.284 -3.695 16.289 1.00 10.10 44 THR B N 1
ATOM 1643 C CA . THR B 1 50 ? 31.835 -3.723 16.520 1.00 10.20 44 THR B CA 1
ATOM 1644 C C . THR B 1 50 ? 31.478 -5.178 16.859 1.00 10.55 44 THR B C 1
ATOM 1645 O O . THR B 1 50 ? 32.166 -6.099 16.394 1.00 11.01 44 THR B O 1
ATOM 1649 N N . GLN B 1 51 ? 30.443 -5.361 17.6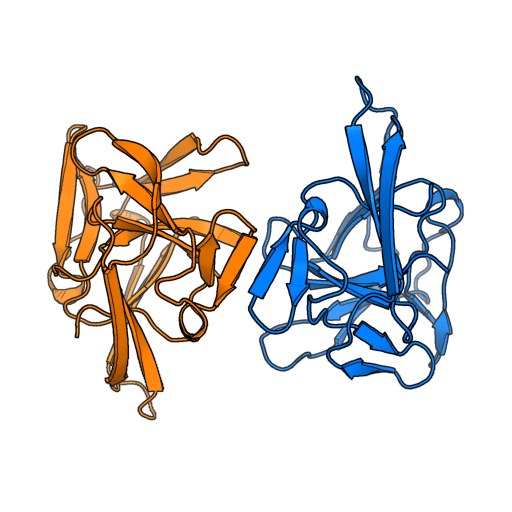81 1.00 10.33 45 GLN B N 1
ATOM 1650 C CA . GLN B 1 51 ? 30.027 -6.680 18.165 1.00 10.79 45 GLN B CA 1
ATOM 1651 C C . GLN B 1 51 ? 28.493 -6.750 18.156 1.00 10.54 45 GLN B C 1
ATOM 1652 O O . GLN B 1 51 ? 27.828 -5.742 18.459 1.00 10.13 45 GLN B O 1
ATOM 1658 N N . LYS B 1 52 ? 27.973 -7.920 17.765 1.00 9.80 46 LYS B N 1
ATOM 1659 C CA . LYS B 1 52 ? 26.542 -8.232 17.703 1.00 10.13 46 LYS B CA 1
ATOM 1660 C C . LYS B 1 52 ? 26.322 -9.484 18.555 1.00 10.32 46 LYS B C 1
ATOM 1661 O O . LYS B 1 52 ? 26.937 -10.516 18.275 1.00 10.40 46 LYS B O 1
ATOM 1667 N N . VAL B 1 53 ? 25.487 -9.373 19.594 1.00 10.57 47 VAL B N 1
ATOM 1668 C CA . VAL B 1 53 ? 25.179 -10.488 20.511 1.00 11.54 47 VAL B CA 1
ATOM 1669 C C . VAL B 1 53 ? 23.667 -10.487 20.804 1.00 12.47 47 VAL B C 1
ATOM 1670 O O . VAL B 1 53 ? 23.053 -9.420 20.784 1.00 13.22 47 VAL B O 1
ATOM 1674 N N . ILE B 1 54 ? 23.076 -11.665 21.036 1.00 13.15 48 ILE B N 1
ATOM 1675 C CA . ILE B 1 54 ? 21.644 -11.801 21.383 1.00 13.92 48 ILE B CA 1
ATOM 1676 C C . ILE B 1 54 ? 21.530 -12.286 22.837 1.00 14.32 48 ILE B C 1
ATOM 1677 O O . ILE B 1 54 ? 22.033 -13.365 23.155 1.00 14.58 48 ILE B O 1
ATOM 1682 N N . ARG B 1 55 ? 20.929 -11.458 23.706 1.00 14.70 49 ARG B N 1
ATOM 1683 C CA . ARG B 1 55 ? 20.767 -11.733 25.155 1.00 15.93 49 ARG B CA 1
ATOM 1684 C C . ARG B 1 55 ? 19.333 -11.408 25.585 1.00 15.45 49 ARG B C 1
ATOM 1685 O O . ARG B 1 55 ? 18.583 -10.830 24.786 1.00 13.97 49 ARG B O 1
ATOM 1693 N N . ASP B 1 56 ? 18.981 -11.762 26.829 1.00 15.37 50 ASP B N 1
ATOM 1694 C CA . ASP B 1 56 ? 17.621 -11.595 27.369 1.00 16.45 50 ASP B CA 1
ATOM 1695 C C . ASP B 1 56 ? 17.616 -11.004 28.786 1.00 16.92 50 ASP B C 1
ATOM 1696 O O . ASP B 1 56 ? 16.653 -11.218 29.525 1.00 16.52 50 ASP B O 1
ATOM 1701 N N . GLU B 1 57 ? 18.675 -10.282 29.163 1.00 15.71 51 GLU B N 1
ATOM 1702 C CA . GLU B 1 57 ? 18.673 -9.510 30.423 1.00 15.04 51 GLU B CA 1
ATOM 1703 C C . GLU B 1 57 ? 19.362 -8.164 30.207 1.00 13.70 51 GLU B C 1
ATOM 1704 O O . GLU B 1 57 ? 20.301 -8.062 29.403 1.00 12.98 51 GLU B O 1
ATOM 1710 N N . ILE B 1 58 ? 18.857 -7.144 30.903 1.00 12.67 52 ILE B N 1
ATOM 1711 C CA . ILE B 1 58 ? 19.199 -5.740 30.646 1.00 12.82 52 ILE B CA 1
ATOM 1712 C C . ILE B 1 58 ? 19.153 -4.961 31.969 1.00 12.80 52 ILE B C 1
ATOM 1713 O O . ILE B 1 58 ? 18.389 -5.345 32.874 1.00 12.63 52 ILE B O 1
ATOM 1718 N N . TYR B 1 59 ? 20.009 -3.935 32.069 1.00 10.85 53 TYR B N 1
ATOM 1719 C CA . TYR B 1 59 ? 20.009 -2.927 33.136 1.00 10.02 53 TYR B CA 1
ATOM 1720 C C . TYR B 1 59 ? 19.609 -1.579 32.518 1.00 10.09 53 TYR B C 1
ATOM 1721 O O . TYR B 1 59 ? 20.301 -1.086 31.615 1.00 11.25 53 TYR B O 1
ATOM 1730 N N . HIS B 1 60 ? 18.486 -1.028 32.993 1.00 9.80 54 HIS B N 1
ATOM 1731 C CA . HIS B 1 60 ? 17.905 0.228 32.496 1.00 9.69 54 HIS B CA 1
ATOM 1732 C C . HIS B 1 60 ? 18.081 1.305 33.564 1.00 10.17 54 HIS B C 1
ATOM 1733 O O . HIS B 1 60 ? 17.424 1.247 34.613 1.00 9.52 54 HIS B O 1
ATOM 1740 N N . PHE B 1 61 ? 19.009 2.230 33.292 1.00 9.84 55 PHE B N 1
ATOM 1741 C CA . PHE B 1 61 ? 19.271 3.431 34.098 1.00 10.03 55 PHE B CA 1
ATOM 1742 C C . PHE B 1 61 ? 18.405 4.574 33.537 1.00 11.14 55 PHE B C 1
ATOM 1743 O O . PHE B 1 61 ? 18.450 4.831 32.325 1.00 11.08 55 PHE B O 1
ATOM 1751 N N . GLU B 1 62 ? 17.602 5.221 34.389 1.00 12.16 56 GLU B N 1
ATOM 1752 C CA . GLU B 1 62 ? 16.635 6.241 33.942 1.00 13.60 56 GLU B CA 1
ATOM 1753 C C . GLU B 1 62 ? 16.422 7.313 35.008 1.00 14.15 56 GLU B C 1
ATOM 1754 O O . GLU B 1 62 ? 16.104 6.985 36.153 1.00 13.35 56 GLU B O 1
ATOM 1760 N N . GLY B 1 63 ? 16.576 8.579 34.605 1.00 14.45 57 GLY B N 1
ATOM 1761 C CA . GLY B 1 63 ? 16.263 9.735 35.450 1.00 15.48 57 GLY B CA 1
ATOM 1762 C C . GLY B 1 63 ? 16.927 11.000 34.937 1.00 18.58 57 GLY B C 1
ATOM 1763 O O . GLY B 1 63 ? 18.097 10.947 34.544 1.00 20.20 57 GLY B O 1
ATOM 1764 N N . ALA B 1 64 ? 16.158 12.097 34.911 1.00 19.03 58 ALA B N 1
ATOM 1765 C CA . ALA B 1 64 ? 16.653 13.466 34.730 1.00 20.32 58 ALA B CA 1
ATOM 1766 C C . ALA B 1 64 ? 17.503 13.626 33.466 1.00 18.58 58 ALA B C 1
ATOM 1767 O O . ALA B 1 64 ? 18.623 14.135 33.548 1.00 20.92 58 ALA B O 1
ATOM 1769 N N . GLY B 1 65 ? 16.966 13.168 32.329 1.00 18.26 59 GLY B N 1
ATOM 1770 C CA . GLY B 1 65 ? 17.606 13.296 31.006 1.00 17.06 59 GLY B CA 1
ATOM 1771 C C . GLY B 1 65 ? 18.670 12.247 30.717 1.00 15.80 59 GLY B C 1
ATOM 1772 O O . GLY B 1 65 ? 19.334 12.331 29.680 1.00 16.30 59 GLY B O 1
ATOM 1773 N N . PHE B 1 66 ? 18.844 11.284 31.631 1.00 14.70 60 PHE B N 1
ATOM 1774 C CA . PHE B 1 66 ? 19.780 10.151 31.462 1.00 14.39 60 PHE B CA 1
ATOM 1775 C C . PHE B 1 66 ? 18.950 8.889 31.261 1.00 14.46 60 PHE B C 1
ATOM 1776 O O . PHE B 1 66 ? 18.089 8.578 32.094 1.00 14.27 60 PHE B O 1
ATOM 1784 N N . ASP B 1 67 ? 19.191 8.203 30.142 1.00 12.40 61 ASP B N 1
ATOM 1785 C CA . ASP B 1 67 ? 18.598 6.891 29.864 1.00 11.14 61 ASP B CA 1
ATOM 1786 C C . ASP B 1 67 ? 19.639 6.054 29.122 1.00 10.81 61 ASP B C 1
ATOM 1787 O O . ASP B 1 67 ? 20.079 6.462 28.041 1.00 11.77 61 ASP B O 1
ATOM 1792 N N . GLN B 1 68 ? 20.053 4.938 29.737 1.00 9.85 62 GLN B N 1
ATOM 1793 C CA . GLN B 1 68 ? 20.906 3.920 29.107 1.00 9.47 62 GLN B CA 1
ATOM 1794 C C . GLN B 1 68 ? 20.317 2.534 29.407 1.00 10.40 62 GLN B C 1
ATOM 1795 O O . GLN B 1 68 ? 19.938 2.271 30.554 1.00 9.94 62 GLN B O 1
ATOM 1801 N N . LYS B 1 69 ? 20.201 1.714 28.354 1.00 10.01 63 LYS B N 1
ATOM 1802 C CA . LYS B 1 69 ? 19.745 0.324 28.410 1.00 10.56 63 LYS B CA 1
ATOM 1803 C C . LYS B 1 69 ? 20.929 -0.550 27.962 1.00 9.31 63 LYS B C 1
ATOM 1804 O O . LYS B 1 69 ? 21.322 -0.512 26.791 1.00 10.57 63 LYS B O 1
ATOM 1810 N N . VAL B 1 70 ? 21.492 -1.308 28.903 1.00 8.76 64 VAL B N 1
ATOM 1811 C CA . VAL B 1 70 ? 22.829 -1.899 28.764 1.00 9.26 64 VAL B CA 1
ATOM 1812 C C . VAL B 1 70 ? 22.844 -3.344 29.290 1.00 10.44 64 VAL B C 1
ATOM 1813 O O . VAL B 1 70 ? 21.952 -3.712 30.066 1.00 10.71 64 VAL B O 1
ATOM 1817 N N A SER B 1 71 ? 23.840 -4.127 28.857 0.50 10.66 65 SER B N 1
ATOM 1818 N N B SER B 1 71 ? 23.837 -4.131 28.853 0.50 10.65 65 SER B N 1
ATOM 1819 C CA A SER B 1 71 ? 24.076 -5.503 29.324 0.50 11.59 65 SER B CA 1
ATOM 1820 C CA B SER B 1 71 ? 24.070 -5.507 29.324 0.50 11.54 65 SER B CA 1
ATOM 1821 C C A SER B 1 71 ? 24.637 -5.473 30.750 0.50 12.09 65 SER B C 1
ATOM 1822 C C B SER B 1 71 ? 24.630 -5.472 30.751 0.50 11.94 65 SER B C 1
ATOM 1823 O O A SER B 1 71 ? 25.169 -4.455 31.166 0.50 12.32 65 SER B O 1
ATOM 1824 O O B SER B 1 71 ? 25.166 -4.454 31.165 0.50 12.23 65 SER B O 1
ATOM 1829 N N . PRO B 1 72 ? 24.510 -6.578 31.515 1.00 12.68 66 PRO B N 1
ATOM 1830 C CA . PRO B 1 72 ? 25.014 -6.608 32.899 1.00 13.38 66 PRO B CA 1
ATOM 1831 C C . PRO B 1 72 ? 26.471 -6.154 33.097 1.00 13.41 66 PRO B C 1
ATOM 1832 O O . PRO B 1 72 ? 26.750 -5.466 34.077 1.00 13.51 66 PRO B O 1
ATOM 1836 N N . ASN B 1 73 ? 27.360 -6.534 32.169 1.00 13.23 67 ASN B N 1
ATOM 1837 C CA . ASN B 1 73 ? 28.807 -6.284 32.282 1.00 13.53 67 ASN B CA 1
ATOM 1838 C C . ASN B 1 73 ? 29.238 -5.074 31.456 1.00 12.09 67 ASN B C 1
ATOM 1839 O O . ASN B 1 73 ? 30.430 -4.874 31.247 1.00 12.59 67 ASN B O 1
ATOM 1844 N N . HIS B 1 74 ? 28.270 -4.269 31.007 1.00 10.56 68 HIS B N 1
ATOM 1845 C CA . HIS B 1 74 ? 28.553 -3.008 30.305 1.00 9.57 68 HIS B CA 1
ATOM 1846 C C . HIS B 1 74 ? 29.223 -2.038 31.284 1.00 10.22 68 HIS B C 1
ATOM 1847 O O . HIS B 1 74 ? 28.833 -2.003 32.458 1.00 10.12 68 HIS B O 1
ATOM 1854 N N . ARG B 1 75 ? 30.231 -1.295 30.808 1.00 10.91 69 ARG B N 1
ATOM 1855 C CA . ARG B 1 75 ? 30.950 -0.306 31.614 1.00 11.11 69 ARG B CA 1
ATOM 1856 C C . ARG B 1 75 ? 30.143 0.998 31.659 1.00 10.42 69 ARG B C 1
ATOM 1857 O O . ARG B 1 75 ? 29.923 1.641 30.616 1.00 10.86 69 ARG B O 1
ATOM 1865 N N . MET B 1 76 ? 29.664 1.345 32.857 1.00 10.04 70 MET B N 1
ATOM 1866 C CA . MET B 1 76 ? 29.036 2.640 33.121 1.00 10.49 70 MET B CA 1
ATOM 1867 C C . MET B 1 76 ? 30.150 3.619 33.491 1.00 10.61 70 MET B C 1
ATOM 1868 O O . MET B 1 76 ? 31.072 3.235 34.225 1.00 11.91 70 MET B O 1
ATOM 1873 N N . ILE B 1 77 ? 30.071 4.840 32.951 1.00 10.90 71 ILE B N 1
ATOM 1874 C CA . ILE B 1 77 ? 31.051 5.927 33.154 1.00 10.90 71 ILE B CA 1
ATOM 1875 C C . ILE B 1 77 ? 30.386 6.999 34.023 1.00 10.99 71 ILE B C 1
ATOM 1876 O O . ILE B 1 77 ? 29.238 7.366 33.753 1.00 11.33 71 ILE B O 1
ATOM 1881 N N . TYR B 1 78 ? 31.092 7.461 35.062 1.00 11.53 72 TYR B N 1
ATOM 1882 C CA . TYR B 1 78 ? 30.600 8.488 35.995 1.00 12.54 72 TYR B CA 1
ATOM 1883 C C . TYR B 1 78 ? 31.785 9.339 36.485 1.00 12.53 72 TYR B C 1
ATOM 1884 O O . TYR B 1 78 ? 32.934 8.920 36.328 1.00 12.88 72 TYR B O 1
ATOM 1893 N N . GLU B 1 79 ? 31.490 10.530 37.017 1.00 11.94 73 GLU B N 1
ATOM 1894 C CA . GLU B 1 79 ? 32.479 11.422 37.637 1.00 16.41 73 GLU B CA 1
ATOM 1895 C C . GLU B 1 79 ? 32.284 11.378 39.154 1.00 16.22 73 GLU B C 1
ATOM 1896 O O . GLU B 1 79 ? 31.133 11.352 39.615 1.00 18.45 73 GLU B O 1
ATOM 1902 N N . GLN B 1 80 ? 33.397 11.320 39.893 1.00 16.18 74 GLN B N 1
ATOM 1903 C CA . GLN B 1 80 ? 33.432 11.408 41.366 1.00 17.13 74 GLN B CA 1
ATOM 1904 C C . GLN B 1 80 ? 34.759 12.073 41.777 1.00 18.86 74 GLN B C 1
ATOM 1905 O O . GLN B 1 80 ? 35.828 11.642 41.311 1.00 18.84 74 GLN B O 1
ATOM 1911 N N . GLY B 1 81 ? 34.676 13.104 42.626 1.00 19.55 75 GLY B N 1
ATOM 1912 C CA . GLY B 1 81 ? 35.828 13.922 43.023 1.00 22.35 75 GLY B CA 1
ATOM 1913 C C . GLY B 1 81 ? 36.594 14.499 41.838 1.00 23.38 75 GLY B C 1
ATOM 1914 O O . GLY B 1 81 ? 37.814 14.663 41.925 1.00 27.43 75 GLY B O 1
ATOM 1915 N N . GLY B 1 82 ? 35.881 14.787 40.739 1.00 21.56 76 GLY B N 1
ATOM 1916 C CA . GLY B 1 82 ? 36.443 15.443 39.551 1.00 21.56 76 GLY B CA 1
ATOM 1917 C C . GLY B 1 82 ? 37.248 14.525 38.648 1.00 20.71 76 GLY B C 1
ATOM 1918 O O . GLY B 1 82 ? 37.846 15.008 37.684 1.00 22.73 76 GLY B O 1
ATOM 1919 N N . GLU B 1 83 ? 37.257 13.220 38.957 1.00 21.24 77 GLU B N 1
ATOM 1920 C CA . GLU B 1 83 ? 37.917 12.176 38.146 1.00 22.57 77 GLU B CA 1
ATOM 1921 C C . GLU B 1 83 ? 36.837 11.343 37.449 1.00 22.77 77 GLU B C 1
ATOM 1922 O O . GLU B 1 83 ? 35.735 11.241 37.987 1.00 21.20 77 GLU B O 1
ATOM 1928 N N . ILE B 1 84 ? 37.147 10.789 36.268 1.00 21.94 78 ILE B N 1
ATOM 1929 C CA . ILE B 1 84 ? 36.238 9.895 35.514 1.00 18.49 78 ILE B CA 1
ATOM 1930 C C . ILE B 1 84 ? 36.522 8.449 35.932 1.00 19.36 78 ILE B C 1
ATOM 1931 O O . ILE B 1 84 ? 37.678 8.007 35.866 1.00 21.25 78 ILE B O 1
ATOM 1936 N N . LYS B 1 85 ? 35.463 7.744 36.356 1.00 19.76 79 LYS B N 1
ATOM 1937 C CA . LYS B 1 85 ? 35.516 6.359 36.865 1.00 19.57 79 LYS B CA 1
ATOM 1938 C C . LYS B 1 85 ? 34.638 5.464 35.998 1.00 17.37 79 LYS B C 1
ATOM 1939 O O . LYS B 1 85 ? 33.747 5.979 35.310 1.00 16.62 79 LYS B O 1
ATOM 1945 N N . GLU B 1 86 ? 34.872 4.150 36.074 1.00 17.79 80 GLU B N 1
ATOM 1946 C CA . GLU B 1 86 ? 34.044 3.132 35.410 1.00 16.12 80 GLU B CA 1
ATOM 1947 C C . GLU B 1 86 ? 33.617 2.069 36.425 1.00 14.72 80 GLU B C 1
ATOM 1948 O O . GLU B 1 86 ? 34.321 1.840 37.413 1.00 15.30 80 GLU B O 1
ATOM 1954 N N . CYS B 1 87 ? 32.464 1.446 36.162 1.00 15.88 81 CYS B N 1
ATOM 1955 C CA . CYS B 1 87 ? 31.880 0.377 36.985 1.00 15.83 81 CYS B CA 1
ATOM 1956 C C . CYS B 1 87 ? 30.958 -0.446 36.088 1.00 14.34 81 CYS B C 1
ATOM 1957 O O . CYS B 1 87 ? 30.214 0.149 35.297 1.00 14.93 81 CYS B O 1
ATOM 1960 N N . LEU B 1 88 ? 31.047 -1.779 36.178 1.00 13.97 82 LEU B N 1
ATOM 1961 C CA . LEU B 1 88 ? 30.116 -2.694 35.504 1.00 13.07 82 LEU B CA 1
ATOM 1962 C C . LEU B 1 88 ? 28.693 -2.346 35.956 1.00 12.92 82 LEU B C 1
ATOM 1963 O O . LEU B 1 88 ? 28.498 -2.079 37.146 1.00 13.19 82 LEU B O 1
ATOM 1968 N N . ALA B 1 89 ? 27.743 -2.316 35.010 1.00 12.28 83 ALA B N 1
ATOM 1969 C CA . ALA B 1 89 ? 26.343 -1.918 35.237 1.00 12.48 83 ALA B CA 1
ATOM 1970 C C . ALA B 1 89 ? 25.726 -2.656 36.434 1.00 13.10 83 ALA B C 1
ATOM 1971 O O . ALA B 1 89 ? 25.121 -2.015 37.289 1.00 13.19 83 ALA B O 1
ATOM 1973 N N . LYS B 1 90 ? 25.905 -3.982 36.485 1.00 15.48 84 LYS B N 1
ATOM 1974 C CA . LYS B 1 90 ? 25.360 -4.849 37.551 1.00 13.22 84 LYS B CA 1
ATOM 1975 C C . LYS B 1 90 ? 25.955 -4.521 38.938 1.00 14.03 84 LYS B C 1
ATOM 1976 O O . LYS B 1 90 ? 25.334 -4.841 39.959 1.00 12.52 84 LYS B O 1
ATOM 1982 N N . ASP B 1 91 ? 27.135 -3.887 38.970 1.00 14.45 85 ASP B N 1
ATOM 1983 C CA . ASP B 1 91 ? 27.835 -3.570 40.224 1.00 14.95 85 ASP B CA 1
ATOM 1984 C C . ASP B 1 91 ? 27.569 -2.136 40.702 1.00 14.64 85 ASP B C 1
ATOM 1985 O O . ASP B 1 91 ? 27.764 -1.868 41.887 1.00 15.96 85 ASP B O 1
ATOM 1990 N N . PHE B 1 92 ? 27.113 -1.243 39.809 1.00 14.56 86 PHE B N 1
ATOM 1991 C CA . PHE B 1 92 ? 26.998 0.199 40.114 1.00 17.07 86 PHE B CA 1
ATOM 1992 C C . PHE B 1 92 ? 26.067 0.445 41.306 1.00 16.28 86 PHE B C 1
ATOM 1993 O O . PHE B 1 92 ? 24.925 -0.026 41.317 1.00 15.14 86 PHE B O 1
ATOM 2001 N N . GLU B 1 93 ? 26.592 1.178 42.294 1.00 16.23 87 GLU B N 1
ATOM 2002 C CA . GLU B 1 93 ? 25.859 1.655 43.478 1.00 19.02 87 GLU B CA 1
ATOM 2003 C C . GLU B 1 93 ? 25.747 3.182 43.408 1.00 18.79 87 GLU B C 1
ATOM 2004 O O . GLU B 1 93 ? 26.763 3.865 43.461 1.00 20.46 87 GLU B O 1
ATOM 2010 N N . PRO B 1 94 ? 24.518 3.731 43.288 1.00 18.96 88 PRO B N 1
ATOM 2011 C CA . PRO B 1 94 ? 24.351 5.191 43.281 1.00 20.60 88 PRO B CA 1
ATOM 2012 C C . PRO B 1 94 ? 24.753 5.837 44.618 1.00 22.04 88 PRO B C 1
ATOM 2013 O O . PRO B 1 94 ? 24.567 5.217 45.665 1.00 23.51 88 PRO B O 1
ATOM 2017 N N . SER B 1 95 ? 25.329 7.043 44.550 1.00 22.74 89 SER B N 1
ATOM 2018 C CA . SER B 1 95 ? 25.632 7.893 45.724 1.00 22.27 89 SER B CA 1
ATOM 2019 C C . SER B 1 95 ? 25.552 9.368 45.308 1.00 23.00 89 SER B C 1
ATOM 2020 O O . SER B 1 95 ? 25.628 9.659 44.106 1.00 24.28 89 SER B O 1
ATOM 2023 N N . GLU B 1 96 ? 25.397 10.260 46.299 1.00 24.41 90 GLU B N 1
ATOM 2024 C CA . GLU B 1 96 ? 25.229 11.716 46.095 1.00 25.72 90 GLU B CA 1
ATOM 2025 C C . GLU B 1 96 ? 26.448 12.352 45.410 1.00 24.98 90 GLU B C 1
ATOM 2026 O O . GLU B 1 96 ? 26.322 13.444 44.835 1.00 24.84 90 GLU B O 1
ATOM 2032 N N . ASP B 1 97 ? 27.600 11.664 45.479 1.00 26.06 91 ASP B N 1
ATOM 2033 C CA . ASP B 1 97 ? 28.908 12.165 45.022 1.00 25.56 91 ASP B CA 1
ATOM 2034 C C . ASP B 1 97 ? 29.375 11.491 43.719 1.00 24.19 91 ASP B C 1
ATOM 2035 O O . ASP B 1 97 ? 30.486 11.779 43.259 1.00 24.07 91 ASP B O 1
ATOM 2040 N N . LYS B 1 98 ? 28.542 10.602 43.153 1.00 22.50 92 LYS B N 1
ATOM 2041 C CA . LYS B 1 98 ? 28.776 9.958 41.841 1.00 19.85 92 LYS B CA 1
ATOM 2042 C C . LYS B 1 98 ? 27.767 10.513 40.833 1.00 17.32 92 LYS B C 1
ATOM 2043 O O . LYS B 1 98 ? 26.561 10.454 41.096 1.00 16.10 92 LYS B O 1
ATOM 2049 N N . TYR B 1 99 ? 28.272 11.033 39.704 1.00 15.78 93 TYR B N 1
ATOM 2050 C CA . TYR B 1 99 ? 27.485 11.765 38.696 1.00 15.15 93 TYR B CA 1
ATOM 2051 C C . TYR B 1 99 ? 27.669 11.124 37.322 1.00 13.80 93 TYR B C 1
ATOM 2052 O O . TYR B 1 99 ? 28.815 10.920 36.906 1.00 13.54 93 TYR B O 1
ATOM 2061 N N . PHE B 1 100 ? 26.556 10.797 36.647 1.00 12.47 94 PHE B N 1
ATOM 2062 C CA . PHE B 1 100 ? 26.561 10.409 35.222 1.00 11.82 94 PHE B CA 1
ATOM 2063 C C . PHE B 1 100 ? 26.764 11.658 34.361 1.00 11.76 94 PHE B C 1
ATOM 2064 O O . PHE B 1 100 ? 26.445 12.761 34.813 1.00 12.63 94 PHE B O 1
ATOM 2072 N N . ILE B 1 101 ? 27.295 11.476 33.149 1.00 11.75 95 ILE B N 1
ATOM 2073 C CA . ILE B 1 101 ? 27.741 12.585 32.289 1.00 12.03 95 ILE B CA 1
ATOM 2074 C C . ILE B 1 101 ? 26.772 12.758 31.108 1.00 12.35 95 ILE B C 1
ATOM 2075 O O . ILE B 1 101 ? 26.729 11.901 30.215 1.00 11.44 95 ILE B O 1
ATOM 2080 N N . ILE B 1 102 ? 25.991 13.846 31.149 1.00 13.82 96 ILE B N 1
ATOM 2081 C CA . ILE B 1 102 ? 25.121 14.310 30.053 1.00 14.56 96 ILE B CA 1
ATOM 2082 C C . ILE B 1 102 ? 25.916 15.341 29.233 1.00 15.62 96 ILE B C 1
ATOM 2083 O O . ILE B 1 102 ? 26.679 16.130 29.829 1.00 15.48 96 ILE B O 1
ATOM 2088 N N . VAL B 1 103 ? 25.752 15.308 27.902 1.00 14.02 97 VAL B N 1
ATOM 2089 C CA . VAL B 1 103 ? 26.420 16.236 26.967 1.00 13.08 97 VAL B CA 1
ATOM 2090 C C . VAL B 1 103 ? 25.328 17.108 26.338 1.00 14.77 97 VAL B C 1
ATOM 2091 O O . VAL B 1 103 ? 24.581 16.614 25.487 1.00 16.73 97 VAL B O 1
ATOM 2095 N N . GLU B 1 104 ? 25.240 18.372 26.777 1.00 18.41 98 GLU B N 1
ATOM 2096 C CA . GLU B 1 104 ? 24.108 19.264 26.475 1.00 22.38 98 GLU B CA 1
ATOM 2097 C C . GLU B 1 104 ? 24.499 20.277 25.393 1.00 23.24 98 GLU B C 1
ATOM 2098 O O . GLU B 1 104 ? 25.654 20.724 25.361 1.00 22.71 98 GLU B O 1
ATOM 2104 N N . GLY B 1 105 ? 23.542 20.602 24.514 1.00 25.00 99 GLY B N 1
ATOM 2105 C CA . GLY B 1 105 ? 23.724 21.567 23.420 1.00 26.76 99 GLY B CA 1
ATOM 2106 C C . GLY B 1 105 ? 24.651 21.044 22.335 1.00 27.32 99 GLY B C 1
ATOM 2107 O O . GLY B 1 105 ? 24.976 19.848 22.325 1.00 27.79 99 GLY B O 1
ATOM 2108 N N . SER B 1 106 ? 25.076 21.956 21.451 1.00 29.61 100 SER B N 1
ATOM 2109 C CA . SER B 1 106 ? 25.902 21.668 20.264 1.00 29.71 100 SER B CA 1
ATOM 2110 C C . SER B 1 106 ? 27.401 21.918 20.504 1.00 29.01 100 SER B C 1
ATOM 2111 O O . SER B 1 106 ? 28.224 21.534 19.663 1.00 30.88 100 SER B O 1
ATOM 2114 N N . HIS B 1 107 ? 27.729 22.536 21.648 1.00 24.64 101 HIS B N 1
ATOM 2115 C CA . HIS B 1 107 ? 29.103 22.893 22.049 1.00 22.56 101 HIS B CA 1
ATOM 2116 C C . HIS B 1 107 ? 29.694 21.868 23.036 1.00 21.09 101 HIS B C 1
ATOM 2117 O O . HIS B 1 107 ? 30.777 22.103 23.585 1.00 21.79 101 HIS B O 1
ATOM 2124 N N . MET B 1 108 ? 28.972 20.758 23.249 1.00 22.18 102 MET B N 1
ATOM 2125 C CA . MET B 1 108 ? 29.431 19.592 24.032 1.00 22.77 102 MET B CA 1
ATOM 2126 C C . MET B 1 108 ? 29.751 19.961 25.481 1.00 19.90 102 MET B C 1
ATOM 2127 O O . MET B 1 108 ? 30.772 19.519 26.015 1.00 19.51 102 MET B O 1
ATOM 2132 N N . GLN B 1 109 ? 28.871 20.765 26.089 1.00 19.71 103 GLN B N 1
ATOM 2133 C CA . GLN B 1 109 ? 28.942 21.156 27.510 1.00 19.79 103 GLN B CA 1
ATOM 2134 C C . GLN B 1 109 ? 28.563 19.943 28.372 1.00 19.37 103 GLN B C 1
ATOM 2135 O O . GLN B 1 109 ? 27.489 19.381 28.162 1.00 19.54 103 GLN B O 1
ATOM 2141 N N . ILE B 1 110 ? 29.446 19.568 29.313 1.00 19.56 104 ILE B N 1
ATOM 2142 C CA . ILE B 1 110 ? 29.226 18.484 30.291 1.00 18.81 104 ILE B CA 1
ATOM 2143 C C . ILE B 1 110 ? 28.240 18.963 31.364 1.00 19.43 104 ILE B C 1
ATOM 2144 O O . ILE B 1 110 ? 28.424 20.052 31.911 1.00 20.63 104 ILE B O 1
ATOM 2149 N N . LYS B 1 111 ? 27.202 18.162 31.626 1.00 18.93 105 LYS B N 1
ATOM 2150 C CA . LYS B 1 111 ? 26.260 18.372 32.738 1.00 18.76 105 LYS B CA 1
ATOM 2151 C C . LYS B 1 111 ? 26.307 17.121 33.639 1.00 19.20 105 LYS B C 1
ATOM 2152 O O . LYS B 1 111 ? 26.122 16.006 33.143 1.00 19.97 105 LYS B O 1
ATOM 2158 N N . ARG B 1 112 ? 26.594 17.322 34.933 1.00 19.56 106 ARG B N 1
ATOM 2159 C CA . ARG B 1 112 ? 26.704 16.244 35.933 1.00 21.11 106 ARG B CA 1
ATOM 2160 C C . ARG B 1 112 ? 25.333 16.039 36.584 1.00 20.25 106 ARG B C 1
ATOM 2161 O O . ARG B 1 112 ? 24.751 17.012 37.069 1.00 21.66 106 ARG B O 1
ATOM 2169 N N . ILE B 1 113 ? 24.822 14.799 36.562 1.00 16.84 107 ILE B N 1
ATOM 2170 C CA . ILE B 1 113 ? 23.509 14.447 37.147 1.00 16.26 107 ILE B CA 1
ATOM 2171 C C . ILE B 1 113 ? 23.699 13.427 38.282 1.00 15.42 107 ILE B C 1
ATOM 2172 O O . ILE B 1 113 ? 24.406 12.432 38.093 1.00 14.74 107 ILE B O 1
ATOM 2177 N N . LYS B 1 114 ? 23.096 13.718 39.443 1.00 15.29 108 LYS B N 1
ATOM 2178 C CA . LYS B 1 114 ? 23.157 12.886 40.659 1.00 15.96 108 LYS B CA 1
ATOM 2179 C C . LYS B 1 114 ? 22.735 11.464 40.294 1.00 16.39 108 LYS B C 1
ATOM 2180 O O . LYS B 1 114 ? 21.632 11.292 39.775 1.00 16.89 108 LYS B O 1
ATOM 2186 N N . SER B 1 115 ? 23.610 10.482 40.539 1.00 15.35 109 SER B N 1
ATOM 2187 C CA . SER B 1 115 ? 23.323 9.061 40.276 1.00 16.03 109 SER B CA 1
ATOM 2188 C C . SER B 1 115 ? 22.128 8.593 41.119 1.00 15.98 109 SER B C 1
ATOM 2189 O O . SER B 1 115 ? 21.397 7.696 40.695 1.00 14.42 109 SER B O 1
ATOM 2192 N N . THR B 1 116 ? 21.914 9.239 42.271 1.00 15.32 110 THR B N 1
ATOM 2193 C CA . THR B 1 116 ? 20.786 8.958 43.174 1.00 15.52 110 THR B CA 1
ATOM 2194 C C . THR B 1 116 ? 19.458 9.485 42.606 1.00 14.79 110 THR B C 1
ATOM 2195 O O . THR B 1 116 ? 18.414 9.199 43.176 1.00 16.45 110 THR B O 1
ATOM 2199 N N . ASP B 1 117 ? 19.512 10.260 41.514 1.00 14.12 111 ASP B N 1
ATOM 2200 C CA . ASP B 1 117 ? 18.332 10.719 40.758 1.00 13.86 111 ASP B CA 1
ATOM 2201 C C . ASP B 1 117 ? 18.005 9.733 39.622 1.00 12.44 111 ASP B C 1
ATOM 2202 O O . ASP B 1 117 ? 17.059 9.980 38.874 1.00 13.11 111 ASP B O 1
ATOM 2207 N N . VAL B 1 118 ? 18.776 8.642 39.506 1.00 12.17 112 VAL B N 1
ATOM 2208 C CA . VAL B 1 118 ? 18.694 7.688 38.383 1.00 11.63 112 VAL B CA 1
ATOM 2209 C C . VAL B 1 118 ? 18.284 6.305 38.921 1.00 11.60 112 VAL B C 1
ATOM 2210 O O . VAL B 1 118 ? 19.057 5.669 39.650 1.00 12.07 112 VAL B O 1
ATOM 2214 N N . LYS B 1 119 ? 17.053 5.901 38.575 1.00 10.92 113 LYS B N 1
ATOM 2215 C CA . LYS B 1 119 ? 16.470 4.582 38.872 1.00 10.19 113 LYS B CA 1
ATOM 2216 C C . LYS B 1 119 ? 17.223 3.505 38.082 1.00 8.92 113 LYS B C 1
ATOM 2217 O O . LYS B 1 119 ? 17.643 3.767 36.946 1.00 8.56 113 LYS B O 1
ATOM 2223 N N . ILE B 1 120 ? 17.409 2.331 38.697 1.00 7.74 114 ILE B N 1
ATOM 2224 C CA . ILE B 1 120 ? 18.070 1.173 38.076 1.00 7.88 114 ILE B CA 1
ATOM 2225 C C . ILE B 1 120 ? 17.093 -0.007 38.119 1.00 8.51 114 ILE B C 1
ATOM 2226 O O . ILE B 1 120 ? 16.605 -0.356 39.198 1.00 8.85 114 ILE B O 1
ATOM 2231 N N . THR B 1 121 ? 16.814 -0.572 36.941 1.00 9.21 115 THR B N 1
ATOM 2232 C CA . THR B 1 121 ? 15.914 -1.715 36.740 1.00 8.50 115 THR B CA 1
ATOM 2233 C C . THR B 1 121 ? 16.723 -2.828 36.082 1.00 8.45 115 THR B C 1
ATOM 2234 O O . THR B 1 121 ? 17.393 -2.569 35.080 1.00 8.74 115 THR B O 1
ATOM 2238 N N . HIS B 1 122 ? 16.708 -4.026 36.682 1.00 8.23 116 HIS B N 1
ATOM 2239 C CA . HIS B 1 122 ? 17.301 -5.243 36.105 1.00 8.52 116 HIS B CA 1
ATOM 2240 C C . HIS B 1 122 ? 16.142 -6.135 35.645 1.00 9.72 116 HIS B C 1
ATOM 2241 O O . HIS B 1 122 ? 15.380 -6.609 36.481 1.00 10.11 116 HIS B O 1
ATOM 2248 N N . THR B 1 123 ? 16.026 -6.328 34.328 1.00 10.60 117 THR B N 1
ATOM 2249 C CA . THR B 1 123 ? 14.895 -7.015 33.688 1.00 13.15 117 THR B CA 1
ATOM 2250 C C . THR B 1 123 ? 15.379 -8.270 32.974 1.00 12.92 117 THR B C 1
ATOM 2251 O O . THR B 1 123 ? 16.438 -8.241 32.341 1.00 14.71 117 THR B O 1
ATOM 2255 N N . LYS B 1 124 ? 14.631 -9.366 33.151 1.00 14.50 118 LYS B N 1
ATOM 2256 C CA . LYS B 1 124 ? 14.639 -10.525 32.250 1.00 16.57 118 LYS B CA 1
ATOM 2257 C C . LYS B 1 124 ? 13.643 -10.211 31.123 1.00 17.97 118 LYS B C 1
ATOM 2258 O O . LYS B 1 124 ? 12.438 -10.144 31.387 1.00 18.25 118 LYS B O 1
ATOM 2264 N N . LEU B 1 125 ? 14.155 -9.965 29.908 1.00 19.57 119 LEU B N 1
ATOM 2265 C CA . LEU B 1 125 ? 13.347 -9.652 28.714 1.00 18.07 119 LEU B CA 1
ATOM 2266 C C . LEU B 1 125 ? 12.520 -10.886 28.333 1.00 21.15 119 LEU B C 1
ATOM 2267 O O . LEU B 1 125 ? 12.979 -12.013 28.564 1.00 21.32 119 LEU B O 1
ATOM 2272 N N . ASP B 1 126 ? 11.315 -10.651 27.792 1.00 23.81 120 ASP B N 1
ATOM 2273 C CA . ASP B 1 126 ? 10.329 -11.701 27.464 1.00 26.10 120 ASP B CA 1
ATOM 2274 C C . ASP B 1 126 ? 10.804 -12.567 26.290 1.00 26.20 120 ASP B C 1
ATOM 2275 O O . ASP B 1 126 ? 10.392 -13.727 26.175 1.00 25.96 120 ASP B O 1
ATOM 2280 N N . GLU B 1 127 ? 11.647 -11.990 25.426 1.00 27.67 121 GLU B N 1
ATOM 2281 C CA . GLU B 1 127 ? 12.297 -12.706 24.311 1.00 26.65 121 GLU B CA 1
ATOM 2282 C C . GLU B 1 127 ? 13.697 -12.132 24.087 1.00 24.12 121 GLU B C 1
ATOM 2283 O O . GLU B 1 127 ? 13.916 -10.933 24.290 1.00 23.21 121 GLU B O 1
ATOM 2289 N N . PRO B 1 128 ? 14.661 -12.984 23.674 1.00 20.73 122 PRO B N 1
ATOM 2290 C CA . PRO B 1 128 ? 16.003 -12.505 23.346 1.00 19.20 122 PRO B CA 1
ATOM 2291 C C . PRO B 1 128 ? 15.962 -11.403 22.285 1.00 18.94 122 PRO B C 1
ATOM 2292 O O . PRO B 1 128 ? 15.055 -11.399 21.456 1.00 19.42 122 PRO B O 1
ATOM 2296 N N . THR B 1 129 ? 16.922 -10.478 22.340 1.00 15.79 123 THR B N 1
ATOM 2297 C CA . THR B 1 129 ? 17.047 -9.403 21.358 1.00 15.65 123 THR B CA 1
ATOM 2298 C C . THR B 1 129 ? 18.522 -9.008 21.190 1.00 14.46 123 THR B C 1
ATOM 2299 O O . THR B 1 129 ? 19.369 -9.404 22.020 1.00 12.87 123 THR B O 1
ATOM 2303 N N . GLU B 1 130 ? 18.794 -8.260 20.111 1.00 14.76 124 GLU B N 1
ATOM 2304 C CA . GLU B 1 130 ? 20.138 -7.826 19.704 1.00 13.88 124 GLU B CA 1
ATOM 2305 C C . GLU B 1 130 ? 20.680 -6.771 20.659 1.00 11.64 124 GLU B C 1
ATOM 2306 O O . GLU B 1 130 ? 19.956 -5.826 20.986 1.00 11.99 124 GLU B O 1
ATOM 2312 N N . PHE B 1 131 ? 21.917 -6.981 21.126 1.00 10.90 125 PHE B N 1
ATOM 2313 C CA . PHE B 1 131 ? 22.745 -5.975 21.809 1.00 10.13 125 PHE B CA 1
ATOM 2314 C C . PHE B 1 131 ? 23.999 -5.780 20.938 1.00 9.68 125 PHE B C 1
ATOM 2315 O O . PHE B 1 131 ? 24.456 -6.747 20.290 1.00 9.31 125 PHE B O 1
ATOM 2323 N N . HIS B 1 132 ? 24.514 -4.546 20.910 1.00 8.31 126 HIS B N 1
ATOM 2324 C CA . HIS B 1 132 ? 25.689 -4.162 20.124 1.00 8.01 126 HIS B CA 1
ATOM 2325 C C . HIS B 1 132 ? 26.720 -3.482 21.042 1.00 8.48 126 HIS B C 1
ATOM 2326 O O . HIS B 1 132 ? 26.328 -2.850 22.034 1.00 9.02 126 HIS B O 1
ATOM 2333 N N . ALA B 1 133 ? 28.007 -3.671 20.736 1.00 8.67 127 ALA B N 1
ATOM 2334 C CA . ALA B 1 133 ? 29.128 -3.058 21.470 1.00 8.81 127 ALA B CA 1
ATOM 2335 C C . ALA B 1 133 ? 30.138 -2.443 20.486 1.00 8.72 127 ALA B C 1
ATOM 2336 O O . ALA B 1 133 ? 30.284 -2.974 19.387 1.00 9.21 127 ALA B O 1
ATOM 2338 N N . LEU B 1 134 ? 30.791 -1.334 20.883 1.00 9.23 128 LEU B N 1
ATOM 2339 C CA . LEU B 1 134 ? 31.867 -0.652 20.123 1.00 9.11 128 LEU B CA 1
ATOM 2340 C C . LEU B 1 134 ? 33.105 -0.478 21.008 1.00 9.63 128 LEU B C 1
ATOM 2341 O O . LEU B 1 134 ? 32.957 -0.196 22.199 1.00 10.21 128 LEU B O 1
ATOM 2346 N N . SER B 1 135 ? 34.292 -0.649 20.426 1.00 9.05 129 SER B N 1
ATOM 2347 C CA . SER B 1 135 ? 35.553 -0.241 21.049 1.00 9.17 129 SER B CA 1
ATOM 2348 C C . SER B 1 135 ? 36.020 1.026 20.346 1.00 9.44 129 SER B C 1
ATOM 2349 O O . SER B 1 135 ? 36.007 1.069 19.111 1.00 9.39 129 SER B O 1
ATOM 2352 N N . VAL B 1 136 ? 36.344 2.054 21.139 1.00 9.66 130 VAL B N 1
ATOM 2353 C CA . VAL B 1 136 ? 36.992 3.288 20.662 1.00 9.12 130 VAL B CA 1
ATOM 2354 C C . VAL B 1 136 ? 38.223 3.555 21.539 1.00 9.61 130 VAL B C 1
ATOM 2355 O O . VAL B 1 136 ? 38.254 3.154 22.701 1.00 9.97 130 VAL B O 1
ATOM 2359 N N . PRO B 1 137 ? 39.266 4.194 20.978 1.00 10.44 131 PRO B N 1
ATOM 2360 C CA . PRO B 1 137 ? 40.486 4.492 21.727 1.00 10.20 131 PRO B CA 1
ATOM 2361 C C . PRO B 1 137 ? 40.258 5.141 23.105 1.00 10.40 131 PRO B C 1
ATOM 2362 O O . PRO B 1 137 ? 40.947 4.786 24.057 1.00 11.55 131 PRO B O 1
ATOM 2366 N N . GLY B 1 138 ? 39.308 6.074 23.195 1.00 10.68 132 GLY B N 1
ATOM 2367 C CA . GLY B 1 138 ? 39.039 6.829 24.431 1.00 11.18 132 GLY B CA 1
ATOM 2368 C C . GLY B 1 138 ? 38.353 6.013 25.520 1.00 11.63 132 GLY B C 1
ATOM 2369 O O . GLY B 1 138 ? 38.255 6.488 26.660 1.00 11.90 132 GLY B O 1
ATOM 2370 N N . LYS B 1 139 ? 37.862 4.818 25.155 1.00 11.14 133 LYS B N 1
ATOM 2371 C CA . LYS B 1 139 ? 37.250 3.827 26.069 1.00 11.04 133 LYS B CA 1
ATOM 2372 C C . LYS B 1 139 ? 35.823 4.225 26.487 1.00 9.25 133 LYS B C 1
ATOM 2373 O O . LYS B 1 139 ? 35.249 3.570 27.366 1.00 9.40 133 LYS B O 1
ATOM 2379 N N . SER B 1 140 ? 35.267 5.276 25.866 1.00 8.38 134 SER B N 1
ATOM 2380 C CA . SER B 1 140 ? 33.893 5.759 26.122 1.00 9.00 134 SER B CA 1
ATOM 2381 C C . SER B 1 140 ? 33.413 6.639 24.960 1.00 8.02 134 SER B C 1
ATOM 2382 O O . SER B 1 140 ? 34.237 7.253 24.280 1.00 8.56 134 SER B O 1
ATOM 2385 N N . PHE B 1 141 ? 32.100 6.680 24.726 1.00 7.06 135 PHE B N 1
ATOM 2386 C CA . PHE B 1 141 ? 31.524 7.436 23.599 1.00 6.99 135 PHE B CA 1
ATOM 2387 C C . PHE B 1 141 ? 30.113 7.903 23.955 1.00 6.28 135 PHE B C 1
ATOM 2388 O O . PHE B 1 141 ? 29.579 7.518 25.006 1.00 6.47 135 PHE B O 1
ATOM 2396 N N . VAL B 1 142 ? 29.558 8.765 23.101 1.00 6.13 136 VAL B N 1
ATOM 2397 C CA . VAL B 1 142 ? 28.320 9.497 23.380 1.00 6.26 136 VAL B CA 1
ATOM 2398 C C . VAL B 1 142 ? 27.169 8.775 22.672 1.00 6.44 136 VAL B C 1
ATOM 2399 O O . VAL B 1 142 ? 27.290 8.447 21.487 1.00 6.68 136 VAL B O 1
ATOM 2403 N N . VAL B 1 143 ? 26.099 8.502 23.424 1.00 6.63 137 VAL B N 1
ATOM 2404 C CA . VAL B 1 143 ? 24.864 7.868 22.917 1.00 6.98 137 VAL B CA 1
ATOM 2405 C C . VAL B 1 143 ? 23.712 8.854 23.115 1.00 7.36 137 VAL B C 1
ATOM 2406 O O . VAL B 1 143 ? 23.783 9.683 24.032 1.00 7.69 137 VAL B O 1
ATOM 2410 N N . THR B 1 144 ? 22.685 8.750 22.261 1.00 7.97 138 THR B N 1
ATOM 2411 C CA . THR B 1 144 ? 21.487 9.605 22.271 1.00 8.30 138 THR B CA 1
ATOM 2412 C C . THR B 1 144 ? 20.272 8.718 22.527 1.00 9.61 138 THR B C 1
ATOM 2413 O O . THR B 1 144 ? 20.062 7.744 21.790 1.00 9.63 138 THR B O 1
ATOM 2417 N N . ASP B 1 145 ? 19.513 9.045 23.580 1.00 10.43 139 ASP B N 1
ATOM 2418 C CA . ASP B 1 145 ? 18.315 8.296 23.978 1.00 11.91 139 ASP B CA 1
ATOM 2419 C C . ASP B 1 145 ? 17.145 8.741 23.096 1.00 13.74 139 ASP B C 1
ATOM 2420 O O . ASP B 1 145 ? 17.349 9.569 22.193 1.00 13.00 139 ASP B O 1
ATOM 2425 N N . GLU B 1 146 ? 15.956 8.197 23.376 1.00 16.21 140 GLU B N 1
ATOM 2426 C CA . GLU B 1 146 ? 14.735 8.373 22.573 1.00 17.26 140 GLU B CA 1
ATOM 2427 C C . GLU B 1 146 ? 14.225 9.820 22.655 1.00 16.04 140 GLU B C 1
ATOM 2428 O O . GLU B 1 146 ? 13.421 10.238 21.803 1.00 16.98 140 GLU B O 1
ATOM 2434 N N . HIS B 1 147 ? 14.708 10.559 23.664 1.00 15.89 141 HIS B N 1
ATOM 2435 C CA . HIS B 1 147 ? 14.300 11.939 23.960 1.00 15.88 141 HIS B CA 1
ATOM 2436 C C . HIS B 1 147 ? 15.362 12.959 23.525 1.00 12.14 141 HIS B C 1
ATOM 2437 O O . HIS B 1 147 ? 15.258 14.126 23.887 1.00 13.85 141 HIS B O 1
ATOM 2444 N N . GLY B 1 148 ? 16.350 12.511 22.740 1.00 12.41 142 GLY B N 1
ATOM 2445 C CA . GLY B 1 148 ? 17.400 13.366 22.181 1.00 10.98 142 GLY B CA 1
ATOM 2446 C C . GLY B 1 148 ? 18.458 13.793 23.184 1.00 11.39 142 GLY B C 1
ATOM 2447 O O . GLY B 1 148 ? 19.258 14.662 22.872 1.00 11.82 142 GLY B O 1
ATOM 2448 N N . ASN B 1 149 ? 18.473 13.194 24.379 1.00 12.14 143 ASN B N 1
ATOM 2449 C CA . ASN B 1 149 ? 19.494 13.499 25.399 1.00 11.58 143 ASN B CA 1
ATOM 2450 C C . ASN B 1 149 ? 20.744 12.681 25.100 1.00 10.80 143 ASN B C 1
ATOM 2451 O O . ASN B 1 149 ? 20.632 11.482 24.846 1.00 11.02 143 ASN B O 1
ATOM 2456 N N . ARG B 1 150 ? 21.912 13.323 25.115 1.00 10.66 144 ARG B N 1
ATOM 2457 C CA . ARG B 1 150 ? 23.189 12.637 24.878 1.00 10.53 144 ARG B CA 1
ATOM 2458 C C . ARG B 1 150 ? 23.921 12.479 26.213 1.00 9.88 144 ARG B C 1
ATOM 2459 O O . ARG B 1 150 ? 23.841 13.370 27.059 1.00 10.98 144 ARG B O 1
ATOM 2467 N N . SER B 1 151 ? 24.590 11.336 26.391 1.00 9.06 145 SER B N 1
ATOM 2468 C CA . SER B 1 151 ? 25.323 10.991 27.622 1.00 9.11 145 SER B CA 1
ATOM 2469 C C . SER B 1 151 ? 26.553 10.153 27.267 1.00 8.17 145 SER B C 1
ATOM 2470 O O . SER B 1 151 ? 26.665 9.695 26.128 1.00 8.01 145 SER B O 1
ATOM 2473 N N . VAL B 1 152 ? 27.475 9.986 28.216 1.00 7.79 146 VAL B N 1
ATOM 2474 C CA . VAL B 1 152 ? 28.700 9.195 28.005 1.00 7.77 146 VAL B CA 1
ATOM 2475 C C . VAL B 1 152 ? 28.415 7.795 28.555 1.00 7.73 146 VAL B C 1
ATOM 2476 O O . VAL B 1 152 ? 27.860 7.678 29.656 1.00 8.08 146 VAL B O 1
ATOM 2480 N N . THR B 1 153 ? 28.746 6.769 27.764 1.00 7.47 147 THR B N 1
ATOM 2481 C CA . THR B 1 153 ? 28.689 5.364 28.177 1.00 7.43 147 THR B CA 1
ATOM 2482 C C . THR B 1 153 ? 30.036 4.701 27.871 1.00 8.05 147 THR B C 1
ATOM 2483 O O . THR B 1 153 ? 30.776 5.213 27.024 1.00 8.99 147 THR B O 1
ATOM 2487 N N . GLY B 1 154 ? 30.353 3.605 28.567 1.00 9.00 148 GLY B N 1
ATOM 2488 C CA . GLY B 1 154 ? 31.599 2.855 28.344 1.00 9.79 148 GLY B CA 1
ATOM 2489 C C . GLY B 1 154 ? 31.603 2.120 27.012 1.00 10.58 148 GLY B C 1
ATOM 2490 O O . GLY B 1 154 ? 30.543 1.680 26.551 1.00 11.42 148 GLY B O 1
ATOM 2491 N N . ALA B 1 155 ? 32.786 2.049 26.393 1.00 10.13 149 ALA B N 1
ATOM 2492 C CA . ALA B 1 155 ? 33.092 1.181 25.247 1.00 10.62 149 ALA B CA 1
ATOM 2493 C C . ALA B 1 155 ? 33.453 -0.208 25.787 1.00 12.36 149 ALA B C 1
ATOM 2494 O O . ALA B 1 155 ? 33.756 -0.328 26.983 1.00 12.97 149 ALA B O 1
ATOM 2496 N N . SER B 1 156 ? 33.372 -1.237 24.934 1.00 14.47 150 SER B N 1
ATOM 2497 C CA . SER B 1 156 ? 33.809 -2.605 25.280 1.00 16.28 150 SER B CA 1
ATOM 2498 C C . SER B 1 156 ? 35.337 -2.631 25.283 1.00 19.98 150 SER B C 1
ATOM 2499 O O . SER B 1 156 ? 35.959 -2.060 24.378 1.00 21.66 150 SER B O 1
ATOM 2502 N N . MET B 1 157 ? 35.918 -3.244 26.320 1.00 24.86 151 MET B N 1
ATOM 2503 C CA . MET B 1 157 ? 37.360 -3.137 26.625 1.00 30.83 151 MET B CA 1
ATOM 2504 C C . MET B 1 157 ? 38.182 -4.046 25.726 1.00 33.98 151 MET B C 1
ATOM 2505 O O . MET B 1 157 ? 38.597 -5.132 26.157 1.00 38.89 151 MET B O 1
ATOM 2510 N N . HIS B 1 158 ? 38.404 -3.569 24.492 1.00 36.46 152 HIS B N 1
ATOM 2511 C CA . HIS B 1 158 ? 39.203 -4.233 23.443 1.00 39.18 152 HIS B CA 1
ATOM 2512 C C . HIS B 1 158 ? 40.146 -3.203 22.799 1.00 41.86 152 HIS B C 1
ATOM 2513 O O . HIS B 1 158 ? 40.185 -3.029 21.578 1.00 39.97 152 HIS B O 1
#